Protein AF-A0A7J7PIW0-F1 (afdb_monomer)

Nearest PDB structures (foldseek):
  5v4f-assembly1_A  TM=5.762E-01  e=8.392E-02  Yersinia pestis
  2uyk-assembly1_C  TM=4.994E-01  e=3.973E-01  Escherichia coli
  1qu9-assembly1_A  TM=4.979E-01  e=8.644E-01  Escherichia coli
  3i3f-assembly1_C  TM=5.687E-01  e=5.858E+00  Giardia lamblia ATCC 50803
  6ali-assembly1_A  TM=4.010E-01  e=7.441E+00  Ehrlichia chaffeensis str. Arkansas

Mean predicted aligned error: 11.47 Å

Solvent-accessible surface area (backbone atoms only — not comparable to full-atom values): 16128 Å² total; per-residue (Å²): 133,86,79,54,69,41,78,43,80,70,45,80,42,58,32,51,35,68,73,54,92,63,58,31,32,32,51,41,49,48,96,84,12,37,33,38,49,25,25,26,36,73,74,75,79,78,95,70,80,72,77,82,76,87,71,92,80,86,89,82,94,80,91,80,91,78,90,77,90,73,86,75,83,88,78,80,91,41,48,77,40,32,42,50,55,56,52,50,55,49,40,45,75,66,68,50,59,75,86,44,95,60,21,73,62,51,49,56,56,44,60,79,25,46,30,38,28,42,20,84,60,61,78,65,57,77,90,76,59,54,77,69,47,38,48,54,28,49,63,78,44,72,42,80,93,72,18,27,36,28,36,68,46,84,52,50,60,44,18,29,37,30,54,28,36,57,46,45,64,25,31,51,54,40,49,52,51,51,55,51,50,52,52,52,53,51,49,52,22,48,76,69,75,54,57,70,65,69,72,65,31,35,40,39,39,34,13,69,77,66,40,40,92,46,61,80,35,77,65,51,70,62,52,56,49,39,73,78,46,86,45,61,71,46,80,44,82,38,81,55,44,82,42,49,80,71,79,48,84,42,73,36,42,70,29,33,36,40,32,46,30,23,65,56,76,82,80,79,77,80,77,82,76,84,127

pLDDT: mean 78.74, std 19.66, range [31.28, 97.56]

Foldseek 3Di:
DDQDKDKDQLDKFQFWAFLDLWKWFQADAPPQQQKGLKTWGLDPDDPDPPPPPDDDDDDDDDDDDDDDPDDDDDDHDTDIDQQQVVVVVSCVVSVLDCPDPCNVVVVVVQLVFKWKWKAQDLDDDSVPDDSLRTFTWHFPDADPVSSMTGTPWRHDGSIMMGIITQAQVRRVVSLLVSLVVSVVVQVVCVVVVNHAAQFAEKEKEAAPVPACVRNVDGCVSVVSNCVSRVHHYHYHYDNWDFDCSNVDTITGGSIMIMMTMGGDDPPPPPPPPDD

Structure (mmCIF, N/CA/C/O backbone):
data_AF-A0A7J7PIW0-F1
#
_entry.id   AF-A0A7J7PIW0-F1
#
loop_
_atom_site.group_PDB
_atom_site.id
_atom_site.type_symbol
_atom_site.label_atom_id
_atom_site.label_alt_id
_atom_site.label_comp_id
_atom_site.label_asym_id
_atom_site.label_entity_id
_atom_site.label_seq_id
_atom_site.pdbx_PDB_ins_code
_atom_site.Cartn_x
_atom_site.Cartn_y
_atom_site.Cartn_z
_atom_site.occupancy
_atom_site.B_iso_or_equiv
_atom_site.auth_seq_id
_atom_site.auth_comp_id
_atom_site.auth_asym_id
_atom_site.auth_atom_id
_atom_site.pdbx_PDB_model_num
ATOM 1 N N . MET A 1 1 ? -28.500 12.645 27.269 1.00 37.16 1 MET A N 1
ATOM 2 C CA . MET A 1 1 ? -27.026 12.762 27.325 1.00 37.16 1 MET A CA 1
ATOM 3 C C . MET A 1 1 ? -26.466 12.276 25.996 1.00 37.16 1 MET A C 1
ATOM 5 O O . MET A 1 1 ? -26.424 11.075 25.779 1.00 37.16 1 MET A O 1
ATOM 9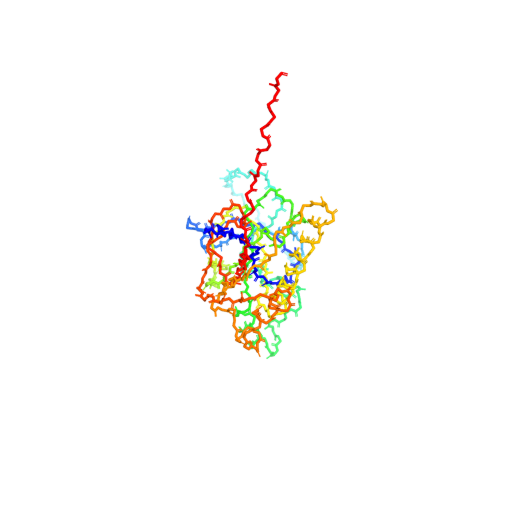 N N . HIS A 1 2 ? -26.129 13.179 25.072 1.00 38.28 2 HIS A N 1
ATOM 10 C CA . HIS A 1 2 ? -25.477 12.791 23.817 1.00 38.28 2 HIS A CA 1
ATOM 11 C C . HIS A 1 2 ? -23.993 12.549 24.101 1.00 38.28 2 HIS A C 1
ATOM 13 O O . HIS A 1 2 ? -23.239 13.499 24.300 1.00 38.28 2 HIS A O 1
ATOM 19 N N . ALA A 1 3 ? -23.581 11.282 24.168 1.00 45.38 3 ALA A N 1
ATOM 20 C CA . ALA A 1 3 ? -22.168 10.933 24.165 1.00 45.38 3 ALA A CA 1
ATOM 21 C C . ALA A 1 3 ? -21.612 11.273 22.776 1.00 45.38 3 ALA A C 1
ATOM 23 O O . ALA A 1 3 ? -21.888 10.580 21.796 1.00 45.38 3 ALA A O 1
ATOM 24 N N . MET A 1 4 ? -20.882 12.382 22.669 1.00 52.50 4 MET A N 1
ATOM 25 C CA . MET A 1 4 ? -20.132 12.689 21.455 1.00 52.50 4 MET A CA 1
ATOM 26 C C . MET A 1 4 ? -19.131 11.550 21.221 1.00 52.50 4 MET A C 1
ATOM 28 O O . MET A 1 4 ? -18.443 11.122 22.146 1.00 52.50 4 MET A O 1
ATOM 32 N N . THR A 1 5 ? -19.097 11.006 20.007 1.00 55.62 5 THR A N 1
ATOM 33 C CA . THR A 1 5 ? -18.183 9.919 19.625 1.00 55.62 5 THR A CA 1
ATOM 34 C C . THR A 1 5 ? -17.040 10.528 18.828 1.00 55.62 5 THR A C 1
ATOM 36 O O . THR A 1 5 ? -17.283 11.287 17.894 1.00 55.62 5 THR A O 1
ATOM 39 N N . SER A 1 6 ? -15.801 10.216 19.199 1.00 63.50 6 SER A N 1
ATOM 40 C CA . SER A 1 6 ? -14.626 10.571 18.408 1.00 63.50 6 SER A CA 1
ATOM 41 C C . SER A 1 6 ? -14.276 9.411 17.482 1.00 63.50 6 SER A C 1
ATOM 43 O O . SER A 1 6 ? -14.182 8.260 17.921 1.00 63.50 6 SER A O 1
ATOM 45 N N . CYS A 1 7 ? -14.098 9.719 16.199 1.00 55.62 7 CYS A N 1
ATOM 46 C CA . CYS A 1 7 ? -13.591 8.793 15.198 1.00 55.62 7 CYS A CA 1
ATOM 47 C C . CYS A 1 7 ? -12.131 9.149 14.931 1.00 55.62 7 CYS A C 1
ATOM 49 O O . CYS A 1 7 ? -11.827 10.247 14.469 1.00 55.62 7 CYS A O 1
ATOM 51 N N . THR A 1 8 ? -11.219 8.239 15.253 1.00 60.69 8 THR A N 1
ATOM 52 C CA . THR A 1 8 ? -9.818 8.362 14.849 1.00 60.69 8 THR A CA 1
ATOM 53 C C . THR A 1 8 ? -9.566 7.316 13.775 1.00 60.69 8 THR A C 1
ATOM 55 O O . THR A 1 8 ? -9.781 6.125 14.025 1.00 60.69 8 THR A O 1
ATOM 58 N N . LEU A 1 9 ? -9.120 7.753 12.590 1.00 60.53 9 LEU A N 1
ATOM 59 C CA . LEU A 1 9 ? -8.529 6.845 11.612 1.00 60.53 9 LEU A CA 1
ATOM 60 C C . LEU A 1 9 ? -7.300 6.233 12.282 1.00 60.53 9 LEU A C 1
ATOM 62 O O . LEU A 1 9 ? -6.342 6.936 12.598 1.00 60.53 9 LEU A O 1
ATOM 66 N N . ALA A 1 10 ? -7.389 4.952 12.611 1.00 61.66 10 ALA A N 1
ATOM 67 C CA . ALA A 1 10 ? -6.389 4.291 13.428 1.00 61.66 10 ALA A CA 1
ATOM 68 C C . ALA A 1 10 ? -5.212 3.818 12.577 1.00 61.66 10 ALA A C 1
ATOM 70 O O . ALA A 1 10 ? -4.090 3.796 13.078 1.00 61.66 10 ALA A O 1
ATOM 71 N N . CYS A 1 11 ? -5.462 3.438 11.319 1.00 73.88 11 CYS A N 1
ATOM 72 C CA . CYS A 1 11 ? -4.438 2.878 10.451 1.00 73.88 11 CYS A CA 1
ATOM 73 C C . CYS A 1 11 ? -4.862 2.852 8.971 1.00 73.88 11 CYS A C 1
ATOM 75 O O . CYS A 1 11 ? -6.019 2.542 8.674 1.00 73.88 11 CYS A O 1
ATOM 77 N N . LEU A 1 12 ? -3.909 3.142 8.076 1.00 82.25 12 LEU A N 1
ATOM 78 C CA . LEU A 1 12 ? -3.954 2.817 6.650 1.00 82.25 12 LEU A CA 1
ATOM 79 C C . LEU A 1 12 ? -3.091 1.564 6.412 1.00 82.25 12 LEU A C 1
ATOM 81 O O . LEU A 1 12 ? -1.932 1.532 6.820 1.00 82.25 12 LEU A O 1
ATOM 85 N N . LEU A 1 13 ? -3.670 0.549 5.782 1.00 87.12 13 LEU A N 1
ATOM 86 C CA . LEU A 1 13 ? -3.109 -0.784 5.571 1.00 87.12 13 LEU A CA 1
ATOM 87 C C . LEU A 1 13 ? -2.842 -0.943 4.084 1.00 87.12 13 LEU A C 1
ATOM 89 O O . LEU A 1 13 ? -3.789 -1.110 3.321 1.00 87.12 13 LEU A O 1
ATOM 93 N N . GLN A 1 14 ? -1.594 -0.848 3.649 1.00 89.88 14 GLN A N 1
ATOM 94 C CA . GLN A 1 14 ? -1.263 -1.024 2.232 1.00 89.88 14 GLN A CA 1
ATOM 95 C C . GLN A 1 14 ? -0.796 -2.447 1.980 1.00 89.88 14 GLN A C 1
ATOM 97 O O . GLN A 1 14 ? -1.355 -3.092 1.105 1.00 89.88 14 GLN A O 1
ATOM 102 N N . GLY A 1 15 ? 0.091 -2.977 2.824 1.00 87.38 15 GLY A N 1
ATOM 103 C CA . GLY A 1 15 ? 0.522 -4.367 2.770 1.00 87.38 15 GLY A CA 1
ATOM 104 C C . GLY A 1 15 ? 1.208 -4.756 1.466 1.00 87.38 15 GLY A C 1
ATOM 105 O O . GLY A 1 15 ? 0.579 -4.888 0.422 1.00 87.38 15 GLY A O 1
ATOM 106 N N . TYR A 1 16 ? 2.515 -4.966 1.514 1.00 91.94 16 TYR A N 1
ATOM 107 C CA . TYR A 1 16 ? 3.274 -5.398 0.349 1.00 91.94 16 TYR A CA 1
ATOM 108 C C . TYR A 1 16 ? 4.600 -6.010 0.784 1.00 91.94 16 TYR A C 1
ATOM 110 O O . TYR A 1 16 ? 5.105 -5.709 1.866 1.00 91.94 16 TYR A O 1
ATOM 118 N N . ARG A 1 17 ? 5.194 -6.830 -0.084 1.00 91.38 17 ARG A N 1
ATOM 119 C CA . ARG A 1 17 ? 6.588 -7.272 0.056 1.00 91.38 17 ARG A CA 1
ATOM 120 C C . ARG A 1 17 ? 7.464 -6.531 -0.938 1.00 91.38 17 ARG A C 1
ATOM 122 O O . ARG A 1 17 ? 7.042 -6.242 -2.055 1.00 91.38 17 ARG A O 1
ATOM 129 N N . THR A 1 18 ? 8.686 -6.199 -0.549 1.00 88.19 18 THR A N 1
ATOM 130 C CA . THR A 1 18 ? 9.669 -5.646 -1.482 1.00 88.19 18 THR A CA 1
ATOM 131 C C . THR A 1 18 ? 10.315 -6.781 -2.272 1.00 88.19 18 THR A C 1
ATOM 133 O O . THR A 1 18 ? 10.643 -7.826 -1.716 1.00 88.19 18 THR A O 1
ATOM 136 N N . VAL A 1 19 ? 10.501 -6.585 -3.580 1.00 82.25 19 VAL A N 1
ATOM 137 C CA . VAL A 1 19 ? 11.280 -7.528 -4.413 1.00 82.25 19 VAL A CA 1
ATOM 138 C C . VAL A 1 19 ? 12.776 -7.409 -4.094 1.00 82.25 19 VAL A C 1
ATOM 140 O O . VAL A 1 19 ? 13.532 -8.368 -4.207 1.00 82.25 19 VAL A O 1
ATOM 143 N N . SER A 1 20 ? 13.202 -6.209 -3.700 1.00 86.19 20 SER A N 1
ATOM 144 C CA . SER A 1 20 ? 14.572 -5.841 -3.359 1.00 86.19 20 SER A CA 1
ATOM 145 C C . SER A 1 20 ? 14.557 -4.570 -2.505 1.00 86.19 20 SER A C 1
ATOM 147 O O . SER A 1 20 ? 13.585 -3.812 -2.534 1.00 86.19 20 SER A O 1
ATOM 149 N N . ASP A 1 21 ? 15.655 -4.291 -1.806 1.00 86.38 21 ASP A N 1
ATOM 150 C CA . ASP A 1 21 ? 15.869 -3.023 -1.095 1.00 86.38 21 ASP A CA 1
ATOM 151 C C . ASP A 1 21 ? 16.182 -1.851 -2.040 1.00 86.38 21 ASP A C 1
ATOM 153 O O . ASP A 1 21 ? 16.298 -0.701 -1.606 1.00 86.38 21 ASP A O 1
ATOM 157 N N . LYS A 1 22 ? 16.303 -2.122 -3.347 1.00 89.75 22 LYS A N 1
ATOM 158 C CA . LYS A 1 22 ? 16.608 -1.113 -4.358 1.00 89.75 22 LYS A CA 1
ATOM 159 C C . LYS A 1 22 ? 15.516 -0.045 -4.430 1.00 89.75 22 LYS A C 1
ATOM 161 O O . LYS A 1 22 ? 14.325 -0.333 -4.555 1.00 89.75 22 LYS A O 1
ATOM 166 N N . VAL A 1 23 ? 15.947 1.215 -4.381 1.00 92.31 23 VAL A N 1
ATOM 167 C CA . VAL A 1 23 ? 15.070 2.389 -4.459 1.00 92.31 23 VAL A CA 1
ATOM 168 C C . VAL A 1 23 ? 15.565 3.307 -5.558 1.00 92.31 23 VAL A C 1
ATOM 170 O O . VAL A 1 23 ? 16.615 3.931 -5.416 1.00 92.31 23 VAL A O 1
ATOM 173 N N . TRP A 1 24 ? 14.784 3.461 -6.613 1.00 93.94 24 TRP A N 1
ATOM 174 C CA . TRP A 1 24 ? 15.101 4.386 -7.693 1.00 93.94 24 TRP A CA 1
ATOM 175 C C . TRP A 1 24 ? 14.639 5.806 -7.384 1.00 93.94 24 TRP A C 1
ATOM 177 O O . TRP A 1 24 ? 13.733 6.023 -6.577 1.00 93.94 24 TRP A O 1
ATOM 187 N N . THR A 1 25 ? 15.245 6.774 -8.066 1.00 94.81 25 THR A N 1
ATOM 188 C CA . THR A 1 25 ? 14.694 8.131 -8.178 1.00 94.81 25 THR A CA 1
ATOM 189 C C . THR A 1 25 ? 13.957 8.246 -9.506 1.00 94.81 25 THR A C 1
ATOM 191 O O . THR A 1 25 ? 14.493 7.853 -10.534 1.00 94.81 25 THR A O 1
ATOM 194 N N . ILE A 1 26 ? 12.755 8.803 -9.535 1.00 95.88 26 ILE A N 1
ATOM 195 C CA . ILE A 1 26 ? 12.041 9.075 -10.785 1.00 95.88 26 ILE A CA 1
ATOM 196 C C . ILE A 1 26 ? 12.741 10.233 -11.508 1.00 95.88 26 ILE A C 1
ATOM 198 O O . ILE A 1 26 ? 12.951 11.292 -10.917 1.00 95.88 26 ILE A O 1
ATOM 202 N N . GLY A 1 27 ? 13.119 10.026 -12.770 1.00 95.25 27 GLY A N 1
ATOM 203 C CA . GLY A 1 27 ? 13.801 11.026 -13.595 1.00 95.25 27 GLY A CA 1
ATOM 204 C C . GLY A 1 27 ? 12.798 11.907 -14.332 1.00 95.25 27 GLY A C 1
ATOM 205 O O . GLY A 1 27 ? 12.595 13.066 -13.978 1.00 95.25 27 GLY A O 1
ATOM 206 N N . GLN A 1 28 ? 12.133 11.342 -15.336 1.00 96.25 28 GLN A N 1
ATOM 207 C CA . GLN A 1 28 ? 11.187 12.037 -16.205 1.00 96.25 28 GLN A CA 1
ATOM 208 C C . GLN A 1 28 ? 9.793 11.417 -16.119 1.00 96.25 28 GLN A C 1
ATOM 210 O O . GLN A 1 28 ? 9.638 10.194 -16.074 1.00 96.25 28 GLN A O 1
ATOM 215 N N . THR A 1 29 ? 8.769 12.271 -16.153 1.00 97.38 29 THR A N 1
ATOM 216 C CA . THR A 1 29 ? 7.356 11.871 -16.171 1.00 97.38 29 THR A CA 1
ATOM 217 C C . THR A 1 29 ? 6.574 12.614 -17.255 1.00 97.38 29 THR A C 1
ATOM 219 O O . THR A 1 29 ? 7.040 13.636 -17.768 1.00 97.38 29 THR A O 1
ATOM 222 N N . SER A 1 30 ? 5.356 12.157 -17.567 1.00 96.38 30 SER A N 1
ATOM 223 C CA . SER A 1 30 ? 4.362 12.984 -18.272 1.00 96.38 30 SER A CA 1
ATOM 224 C C . SER A 1 30 ? 4.031 14.250 -17.476 1.00 96.38 30 SER A C 1
ATOM 226 O O . SER A 1 30 ? 4.365 14.387 -16.293 1.00 96.38 30 SER A O 1
ATOM 228 N N . ARG A 1 31 ? 3.328 15.184 -18.129 1.00 93.25 31 ARG A N 1
ATOM 229 C CA . ARG A 1 31 ? 2.825 16.408 -17.495 1.00 93.25 31 ARG A CA 1
ATOM 230 C C . ARG A 1 31 ? 1.787 16.096 -16.415 1.00 93.25 31 ARG A C 1
ATOM 232 O O . ARG A 1 31 ? 1.730 16.786 -15.398 1.00 93.25 31 ARG A O 1
ATOM 239 N N . GLU A 1 32 ? 0.971 15.080 -16.658 1.00 93.12 32 GLU A N 1
ATOM 240 C CA . GLU A 1 32 ? -0.072 14.583 -15.767 1.00 93.12 32 GLU A CA 1
ATOM 241 C C . GLU A 1 32 ? 0.532 13.844 -14.558 1.00 93.12 32 GLU A C 1
ATOM 243 O O . GLU A 1 32 ? -0.052 13.857 -13.473 1.00 93.12 32 GLU A O 1
ATOM 248 N N . GLY A 1 33 ? 1.745 13.297 -14.711 1.00 92.50 33 GLY A N 1
ATOM 249 C CA . GLY A 1 33 ? 2.466 12.568 -13.667 1.00 92.50 33 GLY A CA 1
ATOM 250 C C . GLY A 1 33 ? 2.029 11.110 -13.529 1.00 92.50 33 GLY A C 1
ATOM 251 O O . GLY A 1 33 ? 2.364 10.474 -12.542 1.00 92.50 33 GLY A O 1
ATOM 252 N N . ASP A 1 34 ? 1.280 10.593 -14.496 1.00 94.38 34 ASP A N 1
ATOM 253 C CA . ASP A 1 34 ? 0.786 9.215 -14.557 1.00 94.38 34 ASP A CA 1
ATOM 254 C C . ASP A 1 34 ? 1.690 8.291 -15.387 1.00 94.38 34 ASP A C 1
ATOM 256 O O . ASP A 1 34 ? 1.558 7.076 -15.320 1.00 94.38 34 ASP A O 1
ATOM 260 N N . LEU A 1 35 ? 2.626 8.844 -16.161 1.00 96.62 35 LEU A N 1
ATOM 261 C CA . LEU A 1 35 ? 3.589 8.103 -16.970 1.00 96.62 35 LEU A CA 1
ATOM 262 C C . LEU A 1 35 ? 4.998 8.369 -16.454 1.00 96.62 35 LEU A C 1
ATOM 264 O O . LEU A 1 35 ? 5.407 9.526 -16.357 1.00 96.62 35 LEU A O 1
ATOM 268 N N . ILE A 1 36 ? 5.761 7.313 -16.202 1.00 97.56 36 ILE A N 1
ATOM 269 C CA . ILE A 1 36 ? 7.180 7.379 -15.857 1.00 97.56 36 ILE A CA 1
ATOM 270 C C . ILE A 1 36 ? 7.978 6.992 -17.101 1.00 97.56 36 ILE A C 1
ATOM 272 O O . ILE A 1 36 ? 7.85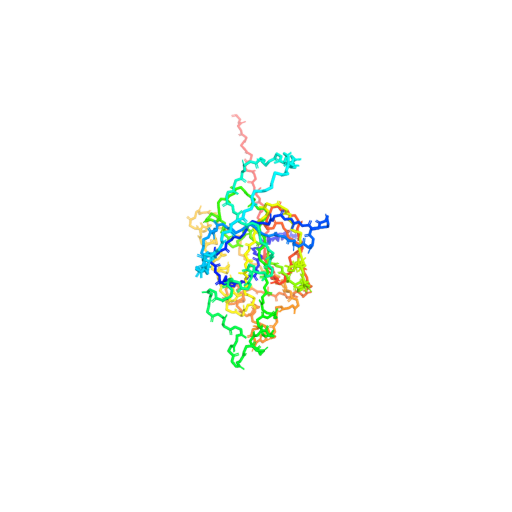2 5.880 -17.619 1.00 97.56 36 ILE A O 1
ATOM 276 N N . ALA A 1 37 ? 8.787 7.928 -17.592 1.00 96.75 37 ALA A N 1
ATOM 277 C CA . ALA A 1 37 ? 9.615 7.741 -18.778 1.00 96.75 37 ALA A CA 1
ATOM 278 C C . ALA A 1 37 ? 11.016 7.236 -18.421 1.00 96.75 37 ALA A C 1
ATOM 280 O O . ALA A 1 37 ? 11.585 6.431 -19.158 1.00 96.75 37 ALA A O 1
ATOM 281 N N . THR A 1 38 ? 11.555 7.684 -17.285 1.00 96.69 38 THR A N 1
ATOM 282 C CA . THR A 1 38 ? 12.893 7.306 -16.825 1.00 96.69 38 THR A CA 1
ATOM 283 C C . THR A 1 38 ? 12.972 7.198 -15.307 1.00 96.69 38 THR A C 1
ATOM 285 O O . THR A 1 38 ? 12.263 7.883 -14.562 1.00 96.69 38 THR A O 1
ATOM 288 N N . VAL A 1 39 ? 13.877 6.340 -14.845 1.00 95.94 39 VAL A N 1
ATOM 289 C CA . VAL A 1 39 ? 14.307 6.240 -13.450 1.00 95.94 39 VAL A CA 1
ATOM 290 C C . VAL A 1 39 ? 15.828 6.332 -13.379 1.00 95.94 39 VAL A C 1
ATOM 292 O O . VAL A 1 39 ? 16.533 5.970 -14.316 1.00 95.94 39 VAL A O 1
ATOM 295 N N . ILE A 1 40 ? 16.337 6.839 -12.266 1.00 93.69 40 ILE A N 1
ATOM 296 C CA . ILE A 1 40 ? 17.758 6.977 -11.973 1.00 93.69 40 ILE A CA 1
ATOM 297 C C . ILE A 1 40 ? 18.137 5.835 -11.039 1.00 93.69 40 ILE A C 1
ATOM 299 O O . ILE A 1 40 ? 17.614 5.735 -9.922 1.00 93.69 40 ILE A O 1
ATOM 303 N N . ASP A 1 41 ? 19.034 4.979 -11.515 1.00 85.69 41 ASP A N 1
ATOM 304 C CA . ASP A 1 41 ? 19.580 3.868 -10.747 1.00 85.69 41 ASP A CA 1
ATOM 305 C C . ASP A 1 41 ? 20.600 4.370 -9.707 1.00 85.69 41 ASP A C 1
ATOM 307 O O . ASP A 1 41 ? 21.554 5.054 -10.100 1.00 85.69 41 ASP A O 1
ATOM 311 N N . PRO A 1 42 ? 20.405 4.088 -8.398 1.00 77.38 42 PRO A N 1
ATOM 312 C CA . PRO A 1 42 ? 21.346 4.489 -7.352 1.00 77.38 42 PRO A CA 1
ATOM 313 C C . PRO A 1 42 ? 22.672 3.716 -7.386 1.00 77.38 42 PRO A C 1
ATOM 315 O O . PRO A 1 42 ? 23.666 4.245 -6.896 1.00 77.38 42 PRO A O 1
ATOM 318 N N . ASP A 1 43 ? 22.699 2.513 -7.970 1.00 72.81 43 ASP A N 1
ATOM 319 C CA . ASP A 1 43 ? 23.885 1.659 -8.074 1.00 72.81 43 ASP A CA 1
ATOM 320 C C . ASP A 1 43 ? 24.273 1.495 -9.550 1.00 72.81 43 ASP A C 1
ATOM 322 O O . ASP A 1 43 ? 23.946 0.488 -10.189 1.00 72.81 43 ASP A O 1
ATOM 326 N N . PRO A 1 44 ? 24.974 2.475 -10.147 1.00 54.66 44 PRO A N 1
ATOM 327 C CA . PRO A 1 44 ? 25.445 2.356 -11.517 1.00 54.66 44 PRO A CA 1
ATOM 328 C C . PRO A 1 44 ? 26.670 1.426 -11.572 1.00 54.66 44 PRO A C 1
ATOM 330 O O . PRO A 1 44 ? 27.788 1.902 -11.748 1.00 54.66 44 PRO A O 1
ATOM 333 N N . ALA A 1 45 ? 26.518 0.105 -11.420 1.00 45.31 45 ALA A N 1
ATOM 334 C CA . ALA A 1 45 ? 27.651 -0.804 -11.624 1.00 45.31 45 ALA A CA 1
ATOM 335 C C . ALA A 1 45 ? 27.297 -2.180 -12.220 1.00 45.31 45 ALA A C 1
ATOM 337 O O . ALA A 1 45 ? 26.556 -2.962 -11.631 1.00 45.31 45 ALA A O 1
ATOM 338 N N . SER A 1 46 ? 27.982 -2.468 -13.342 1.00 39.53 46 SER A N 1
ATOM 339 C CA . SER A 1 46 ? 28.308 -3.768 -13.974 1.00 39.53 46 SER A CA 1
ATOM 340 C C . SER A 1 46 ? 27.712 -4.120 -15.349 1.00 39.53 46 SER A C 1
ATOM 342 O O . SER A 1 46 ? 27.833 -5.256 -15.783 1.00 39.53 46 SER A O 1
ATOM 344 N N . ALA A 1 47 ? 27.214 -3.162 -16.137 1.00 39.94 47 ALA A N 1
ATOM 345 C CA . ALA A 1 47 ? 27.066 -3.370 -17.588 1.00 39.94 47 ALA A CA 1
ATOM 346 C C . ALA A 1 47 ? 28.280 -2.813 -18.358 1.00 39.94 47 ALA A C 1
ATOM 348 O O . ALA A 1 47 ? 28.167 -1.869 -19.136 1.00 39.94 47 ALA A O 1
ATOM 349 N N . SER A 1 48 ? 29.461 -3.376 -18.103 1.00 39.16 48 SER A N 1
ATOM 350 C CA . SER A 1 48 ? 30.606 -3.285 -19.014 1.00 39.16 48 SER A CA 1
ATOM 351 C C . SER A 1 48 ? 31.326 -4.629 -19.043 1.00 39.16 48 SER A C 1
ATOM 353 O O . SER A 1 48 ? 32.464 -4.754 -18.598 1.00 39.16 48 SER A O 1
ATOM 355 N N . SER A 1 49 ? 30.662 -5.656 -19.569 1.00 37.66 49 SER A N 1
ATOM 356 C CA . SER A 1 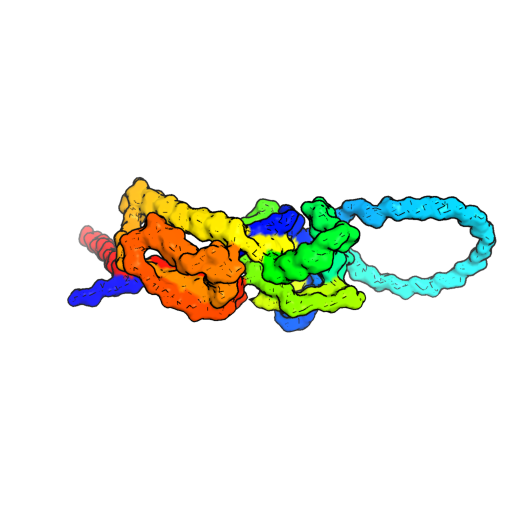49 ? 31.402 -6.636 -20.355 1.00 37.66 49 SER A CA 1
ATOM 357 C C . SER A 1 49 ? 31.740 -5.935 -21.669 1.00 37.66 49 SE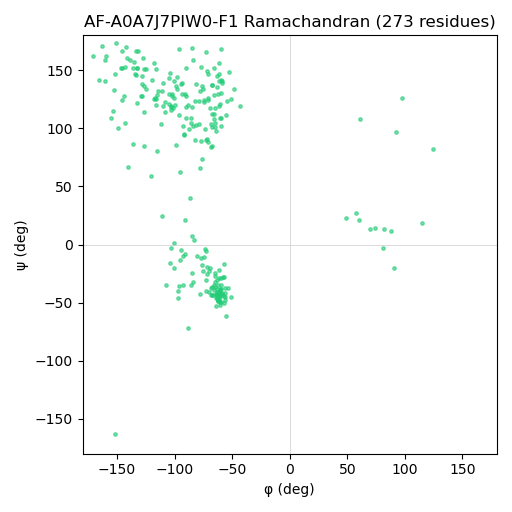R A C 1
ATOM 359 O O . SER A 1 49 ? 30.929 -5.909 -22.596 1.00 37.66 49 SER A O 1
ATOM 361 N N . SER A 1 50 ? 32.894 -5.267 -21.713 1.00 37.44 50 SER A N 1
ATOM 362 C CA . SER A 1 50 ? 33.553 -5.015 -22.986 1.00 37.44 50 SER A CA 1
ATOM 363 C C . SER A 1 50 ? 33.732 -6.379 -23.638 1.00 37.44 50 SER A C 1
ATOM 365 O O . SER A 1 50 ? 34.426 -7.247 -23.115 1.00 37.44 50 SER A O 1
ATOM 367 N N . ILE A 1 51 ? 33.005 -6.604 -24.726 1.00 41.38 51 ILE A N 1
ATOM 368 C CA . ILE A 1 51 ? 33.409 -7.594 -25.708 1.00 41.38 51 ILE A CA 1
ATOM 369 C C . ILE A 1 51 ? 34.709 -7.020 -26.263 1.00 41.38 51 ILE A C 1
ATOM 371 O O . ILE A 1 51 ? 34.694 -5.997 -26.948 1.00 41.38 51 ILE A O 1
ATOM 375 N N . ASP A 1 52 ? 35.827 -7.601 -25.840 1.00 35.28 52 ASP A N 1
ATOM 376 C CA . ASP A 1 52 ? 37.122 -7.383 -26.465 1.00 35.28 52 ASP A CA 1
ATOM 377 C C . ASP A 1 52 ? 37.050 -8.027 -27.856 1.00 35.28 52 ASP A C 1
ATOM 379 O O . ASP A 1 52 ? 37.392 -9.194 -28.041 1.00 35.28 52 ASP A O 1
ATOM 383 N N . ASP A 1 53 ? 36.519 -7.283 -28.826 1.00 40.56 53 ASP A N 1
ATOM 384 C CA . ASP A 1 53 ? 36.750 -7.569 -30.236 1.00 40.56 53 ASP A CA 1
ATOM 385 C C . ASP A 1 53 ? 38.158 -7.059 -30.567 1.00 40.56 53 ASP A C 1
ATOM 387 O O . ASP A 1 53 ? 38.372 -5.900 -30.934 1.00 40.56 53 ASP A O 1
ATOM 391 N N . ASP A 1 54 ? 39.134 -7.948 -30.378 1.00 46.09 54 ASP A N 1
ATOM 392 C CA . ASP A 1 54 ? 40.417 -7.878 -31.064 1.00 46.09 54 ASP A CA 1
ATOM 393 C C . ASP A 1 54 ? 40.155 -7.953 -32.573 1.00 46.09 54 ASP A C 1
ATOM 395 O O . ASP A 1 54 ? 39.946 -9.030 -33.126 1.00 46.09 54 ASP A O 1
ATOM 399 N N . ASP A 1 55 ? 40.201 -6.813 -33.258 1.00 42.09 55 ASP A N 1
ATOM 400 C CA . ASP A 1 55 ? 40.589 -6.792 -34.664 1.00 42.09 55 ASP A CA 1
ATOM 401 C C . ASP A 1 55 ? 41.293 -5.471 -35.001 1.00 42.09 55 ASP A C 1
ATOM 403 O O . ASP A 1 55 ? 40.696 -4.413 -35.220 1.00 42.09 55 ASP A O 1
ATOM 407 N N . GLU A 1 56 ? 42.622 -5.555 -35.050 1.00 45.44 56 GLU A N 1
ATOM 408 C CA . GLU A 1 56 ? 43.478 -4.577 -35.702 1.00 45.44 56 GLU A CA 1
ATOM 409 C C . GLU A 1 56 ? 43.029 -4.377 -37.157 1.00 45.44 56 GLU A C 1
ATOM 411 O O . GLU A 1 56 ? 43.079 -5.310 -37.968 1.00 45.44 56 GLU A O 1
ATOM 416 N N . ARG A 1 57 ? 42.723 -3.129 -37.542 1.00 38.88 57 ARG A N 1
ATOM 417 C CA . ARG A 1 57 ? 43.174 -2.613 -38.841 1.00 38.88 57 ARG A CA 1
ATOM 418 C C . ARG A 1 57 ? 43.176 -1.088 -38.959 1.00 38.88 57 ARG A C 1
ATOM 420 O O . ARG A 1 57 ? 42.307 -0.367 -38.488 1.00 38.88 57 ARG A O 1
ATOM 427 N N . ASP A 1 58 ? 44.240 -0.674 -39.624 1.00 39.72 58 ASP A N 1
ATOM 428 C CA . ASP A 1 58 ? 44.832 0.640 -39.817 1.00 39.72 58 ASP A CA 1
ATOM 429 C C . ASP A 1 58 ? 44.044 1.586 -40.758 1.00 39.72 58 ASP A C 1
ATOM 431 O O . ASP A 1 58 ? 43.254 1.159 -41.602 1.00 39.72 58 ASP A O 1
ATOM 435 N N . THR A 1 59 ? 44.432 2.865 -40.685 1.00 40.31 59 THR A N 1
ATOM 436 C CA . THR A 1 59 ? 44.307 3.973 -41.654 1.00 40.31 59 THR A CA 1
ATOM 437 C C . THR A 1 59 ? 43.151 4.980 -41.521 1.00 40.31 59 THR A C 1
ATOM 439 O O . THR A 1 59 ? 41.974 4.657 -41.618 1.00 40.31 59 THR A O 1
ATOM 442 N N . GLY A 1 60 ? 43.521 6.273 -41.471 1.00 32.84 60 GLY A N 1
ATOM 443 C CA . GLY A 1 60 ? 42.776 7.308 -42.207 1.00 32.84 60 GLY A CA 1
ATOM 444 C C . GLY A 1 60 ? 42.223 8.505 -41.425 1.00 32.84 60 GLY A C 1
ATOM 445 O O . GLY A 1 60 ? 41.037 8.605 -41.151 1.00 32.84 60 GLY A O 1
ATOM 446 N N . ASN A 1 61 ? 43.086 9.488 -41.185 1.00 36.62 61 ASN A N 1
ATOM 447 C CA . ASN A 1 61 ? 42.797 10.880 -40.826 1.00 36.62 61 ASN A CA 1
ATOM 448 C C . ASN A 1 61 ? 41.655 11.552 -41.635 1.00 36.62 61 ASN A C 1
ATOM 450 O O . ASN A 1 61 ? 41.863 11.791 -42.821 1.00 36.62 61 ASN A O 1
ATOM 454 N N . ILE A 1 62 ? 40.558 12.006 -40.995 1.00 36.06 62 ILE A N 1
ATOM 455 C CA . ILE A 1 62 ? 39.745 13.170 -41.432 1.00 36.06 62 ILE A CA 1
ATOM 456 C C . ILE A 1 62 ? 39.212 13.955 -40.218 1.00 36.06 62 ILE A C 1
ATOM 458 O O . ILE A 1 62 ? 38.574 13.421 -39.317 1.00 36.06 62 ILE A O 1
ATOM 462 N N . ARG A 1 63 ? 39.471 15.269 -40.239 1.00 39.31 63 ARG A N 1
ATOM 463 C CA . ARG A 1 63 ? 38.938 16.290 -39.331 1.00 39.31 63 ARG A CA 1
ATOM 464 C C . ARG A 1 63 ? 37.479 16.605 -39.672 1.00 39.31 63 ARG A C 1
ATOM 466 O O . ARG A 1 63 ? 37.199 16.962 -40.813 1.00 39.31 63 ARG A O 1
ATOM 473 N N . SER A 1 64 ? 36.605 16.662 -38.673 1.00 35.84 64 SER A N 1
ATOM 474 C CA . SER A 1 64 ? 35.391 17.483 -38.741 1.00 35.84 64 SER A CA 1
ATOM 475 C C . SER A 1 64 ? 34.939 17.899 -37.346 1.00 35.84 64 SER A C 1
ATOM 477 O O . SER A 1 64 ? 34.575 17.086 -36.504 1.00 35.84 64 SER A O 1
ATOM 479 N N . SER A 1 65 ? 34.999 19.206 -37.133 1.00 38.00 65 SER A N 1
ATOM 480 C CA . SER A 1 65 ? 34.454 19.957 -36.014 1.00 38.00 65 SER A CA 1
ATOM 481 C C . SER A 1 65 ? 32.926 19.915 -35.996 1.00 38.00 65 SER A C 1
ATOM 483 O O . SER A 1 65 ? 32.294 20.325 -36.968 1.00 38.00 65 SER A O 1
ATOM 485 N N . SER A 1 66 ? 32.343 19.563 -34.854 1.00 34.78 66 SER A N 1
ATOM 486 C CA . SER A 1 66 ? 30.991 19.987 -34.492 1.00 34.78 66 SER A CA 1
ATOM 487 C C . SER A 1 66 ? 30.929 20.250 -32.993 1.00 34.78 66 SER A C 1
ATOM 489 O O . SER A 1 66 ? 30.936 19.345 -32.164 1.00 34.78 66 SER A O 1
ATOM 491 N N . SER A 1 67 ? 30.914 21.536 -32.673 1.00 35.38 67 SER A N 1
ATOM 492 C CA . SER A 1 67 ? 30.613 22.100 -31.370 1.00 35.38 67 SER A CA 1
ATOM 493 C C . SER A 1 67 ? 29.135 21.897 -31.034 1.00 35.38 67 SER A C 1
ATOM 495 O O . SER A 1 67 ? 28.270 22.483 -31.684 1.00 35.38 67 SER A O 1
ATOM 497 N N . SER A 1 68 ? 28.850 21.145 -29.978 1.00 33.22 68 SER A N 1
ATOM 498 C CA . SER A 1 68 ? 27.592 21.244 -29.238 1.00 33.22 68 SER A CA 1
ATOM 499 C C . SER A 1 68 ? 27.910 21.211 -27.748 1.00 33.22 68 SER A C 1
ATOM 501 O O . SER A 1 68 ? 27.951 20.163 -27.108 1.00 33.22 68 SER A O 1
ATOM 503 N N . SER A 1 69 ? 28.200 22.392 -27.211 1.00 34.91 69 SER A N 1
ATOM 504 C CA . SER A 1 69 ? 28.315 22.656 -25.781 1.00 34.91 69 SER A CA 1
ATOM 505 C C . SER A 1 69 ? 26.921 22.604 -25.152 1.00 34.91 69 SER A C 1
ATOM 507 O O . SER A 1 69 ? 26.222 23.614 -25.083 1.00 34.91 69 SER A O 1
ATOM 509 N N . GLY A 1 70 ? 26.506 21.407 -24.741 1.00 31.28 70 GLY A N 1
ATOM 510 C CA . GLY A 1 70 ? 25.399 21.205 -23.814 1.00 31.28 70 GLY A CA 1
ATOM 511 C C . GLY A 1 70 ? 25.928 21.297 -22.388 1.00 31.28 70 GLY A C 1
ATOM 512 O O . GLY A 1 70 ? 26.676 20.432 -21.942 1.00 31.28 70 GLY A O 1
ATOM 513 N N . SER A 1 71 ? 25.572 22.374 -21.695 1.00 39.25 71 SER A N 1
ATOM 514 C CA . SER A 1 71 ? 25.887 22.609 -20.288 1.00 39.25 71 SER A CA 1
ATOM 515 C C . SER A 1 71 ? 25.212 21.553 -19.407 1.00 39.25 71 SER A C 1
ATOM 517 O O . SER A 1 71 ? 24.034 21.669 -19.082 1.00 39.25 71 SER A O 1
ATOM 519 N N . GLY A 1 72 ? 25.955 20.514 -19.030 1.00 32.75 72 GLY A N 1
ATOM 520 C CA . GLY A 1 72 ? 25.539 19.543 -18.023 1.00 32.75 72 GLY A CA 1
ATOM 521 C C . GLY A 1 72 ? 25.863 20.060 -16.627 1.00 32.75 72 GLY A C 1
ATOM 522 O O . GLY A 1 72 ? 27.012 20.004 -16.193 1.00 32.75 72 GLY A O 1
ATOM 523 N N . SER A 1 73 ? 24.855 20.572 -15.923 1.00 37.41 73 SER A N 1
ATOM 524 C CA . SER A 1 73 ? 24.932 20.787 -14.480 1.00 37.41 73 SER A CA 1
ATOM 525 C C . SER A 1 73 ? 25.041 19.432 -13.784 1.00 37.41 73 SER A C 1
ATOM 527 O O . SER A 1 73 ? 24.120 18.622 -13.799 1.00 37.41 73 SER A O 1
ATOM 529 N N . SER A 1 74 ? 26.204 19.189 -13.194 1.00 46.44 74 SER A N 1
ATOM 530 C CA . SER A 1 74 ? 26.514 18.034 -12.364 1.00 46.44 74 SER A CA 1
ATOM 531 C C . SER A 1 74 ? 25.728 18.071 -11.049 1.00 46.44 74 SER A C 1
ATOM 533 O O . SER A 1 74 ? 26.024 18.895 -10.181 1.00 46.44 74 SER A O 1
ATOM 535 N N . SER A 1 75 ? 24.786 17.146 -10.862 1.00 42.19 75 SER A N 1
ATOM 536 C CA . SER A 1 75 ? 24.274 16.787 -9.534 1.00 42.19 75 SER A CA 1
ATOM 537 C C . SER A 1 75 ? 23.701 15.362 -9.527 1.00 42.19 75 SER A C 1
ATOM 539 O O . SER A 1 75 ? 22.630 15.137 -10.079 1.00 42.19 75 SER A O 1
ATOM 541 N N . GLY A 1 76 ? 24.409 14.429 -8.874 1.00 45.19 76 GLY A N 1
ATOM 542 C CA . GLY A 1 76 ? 23.932 13.079 -8.525 1.00 45.19 76 GLY A CA 1
ATOM 543 C C . GLY A 1 76 ? 24.242 11.988 -9.557 1.00 45.19 76 GLY A C 1
ATOM 544 O O . GLY A 1 76 ? 23.506 11.817 -10.518 1.00 45.19 76 GLY A O 1
ATOM 545 N N . GLN A 1 77 ? 25.331 11.240 -9.348 1.00 57.44 77 GLN A N 1
ATOM 546 C CA . GLN A 1 77 ? 25.802 10.132 -10.195 1.00 57.44 77 GLN A CA 1
ATOM 547 C C . GLN A 1 77 ? 24.852 8.920 -10.154 1.00 57.44 77 GLN A C 1
ATOM 549 O O . GLN A 1 77 ? 25.076 7.983 -9.397 1.00 57.44 77 GLN A O 1
ATOM 554 N N . GLY A 1 78 ? 23.807 8.911 -10.975 1.00 69.62 78 GLY A N 1
ATOM 555 C CA . GLY A 1 78 ? 23.023 7.707 -11.253 1.00 69.62 78 GLY A CA 1
ATOM 556 C C . GLY A 1 78 ? 22.763 7.579 -12.748 1.00 69.62 78 GLY A C 1
ATOM 557 O O . GLY A 1 78 ? 22.660 8.586 -13.452 1.00 69.62 78 GLY A O 1
ATOM 558 N N . LYS A 1 79 ? 22.700 6.346 -13.258 1.00 87.19 79 LYS A N 1
ATOM 559 C CA . LYS A 1 79 ? 22.406 6.097 -14.675 1.00 87.19 79 LYS A CA 1
ATOM 560 C C . LYS A 1 79 ? 20.903 6.230 -14.888 1.00 87.19 79 LYS A C 1
ATOM 562 O O . LYS A 1 79 ? 20.122 5.538 -14.237 1.00 87.19 79 LYS A O 1
ATOM 567 N N . GLU A 1 80 ? 20.505 7.113 -15.796 1.00 92.69 80 GLU A N 1
ATOM 568 C CA . GLU A 1 80 ? 19.114 7.215 -16.228 1.00 92.69 80 GLU A CA 1
ATOM 569 C C . GLU A 1 80 ? 18.785 6.036 -17.156 1.00 92.69 80 GLU A C 1
ATOM 571 O O . GLU A 1 80 ? 19.483 5.788 -18.142 1.00 92.69 80 GLU A O 1
ATOM 576 N N . VAL A 1 81 ? 17.750 5.274 -16.810 1.00 94.38 81 VAL A N 1
ATOM 577 C CA . VAL A 1 81 ? 17.318 4.067 -17.525 1.00 94.38 81 VAL A CA 1
ATOM 578 C C . VAL A 1 81 ? 15.800 4.050 -17.693 1.00 94.38 81 VAL A C 1
ATOM 580 O O . VAL A 1 81 ? 15.060 4.691 -16.941 1.00 94.38 81 VAL A O 1
ATOM 583 N N . ALA A 1 82 ? 15.322 3.307 -18.692 1.00 94.12 82 ALA A N 1
ATOM 584 C CA . ALA A 1 82 ? 13.893 3.088 -18.874 1.00 94.12 82 ALA A CA 1
ATOM 585 C C . ALA A 1 82 ? 13.336 2.223 -17.720 1.00 94.12 82 ALA A C 1
ATOM 587 O O . ALA A 1 82 ? 13.968 1.222 -17.370 1.00 94.12 82 ALA A O 1
ATOM 588 N N . PRO A 1 83 ? 12.160 2.547 -17.150 1.00 93.44 83 PRO A N 1
ATOM 589 C CA . PRO A 1 83 ? 11.600 1.811 -16.017 1.00 93.44 83 PRO A CA 1
ATOM 590 C C . PRO A 1 83 ? 11.428 0.317 -16.283 1.00 93.44 83 PRO A C 1
ATOM 592 O O . PRO A 1 83 ? 11.770 -0.493 -15.429 1.00 93.44 83 PRO A O 1
ATOM 595 N N . LEU A 1 84 ? 10.962 -0.061 -17.478 1.00 91.19 84 LEU A N 1
ATOM 596 C CA . LEU A 1 84 ? 10.800 -1.470 -17.837 1.00 91.19 84 LEU A CA 1
ATOM 597 C C . LEU A 1 84 ? 12.130 -2.236 -17.790 1.00 91.19 84 LEU A C 1
ATOM 599 O O . LEU A 1 84 ? 12.163 -3.375 -17.334 1.00 91.19 84 LEU A O 1
ATOM 603 N N . LEU A 1 85 ? 13.225 -1.600 -18.219 1.00 89.50 85 LEU A N 1
ATOM 604 C CA . LEU A 1 85 ? 14.555 -2.203 -18.171 1.00 89.50 85 LEU A CA 1
ATOM 605 C C . LEU A 1 85 ? 15.038 -2.353 -16.723 1.00 89.50 85 LEU A C 1
ATOM 607 O O . LEU A 1 85 ? 15.520 -3.416 -16.353 1.00 89.50 85 LEU A O 1
ATOM 611 N N . ALA A 1 86 ? 14.830 -1.330 -15.888 1.00 89.88 86 ALA A N 1
ATOM 612 C CA . ALA A 1 86 ? 15.170 -1.386 -14.465 1.00 89.88 86 ALA A CA 1
ATOM 613 C C . ALA A 1 86 ? 14.399 -2.490 -13.720 1.00 89.88 86 ALA A C 1
ATOM 615 O O . AL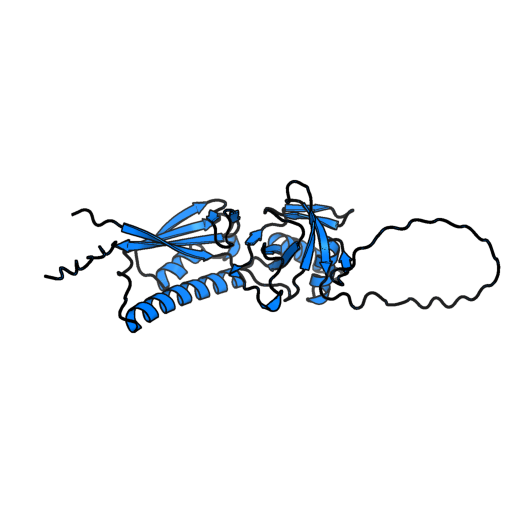A A 1 86 ? 14.971 -3.198 -12.893 1.00 89.88 86 ALA A O 1
ATOM 616 N N . VAL A 1 87 ? 13.108 -2.655 -14.026 1.00 88.31 87 VAL A N 1
ATOM 617 C CA . VAL A 1 87 ? 12.272 -3.733 -13.478 1.00 88.31 87 VAL A CA 1
ATOM 618 C C . VAL A 1 87 ? 12.784 -5.098 -13.928 1.00 88.31 87 VAL A C 1
ATOM 620 O O . VAL A 1 87 ? 12.921 -5.996 -13.101 1.00 88.31 87 VAL A O 1
ATOM 623 N N . TYR A 1 88 ? 13.102 -5.248 -15.214 1.00 86.62 88 TYR A N 1
ATOM 624 C CA . TYR A 1 88 ? 13.628 -6.493 -15.770 1.00 86.62 88 TYR A CA 1
ATOM 625 C C . TYR A 1 88 ? 14.955 -6.906 -15.116 1.00 86.62 88 TYR A C 1
ATOM 627 O O . TYR A 1 88 ? 15.078 -8.028 -14.630 1.00 86.62 88 TYR A O 1
ATOM 635 N N . GLU A 1 89 ? 15.919 -5.986 -15.029 1.00 86.69 89 GLU A N 1
ATOM 636 C CA . GLU A 1 89 ? 17.208 -6.228 -14.369 1.00 86.69 89 GLU A CA 1
ATOM 637 C C . GLU A 1 89 ? 17.034 -6.577 -12.885 1.00 86.69 89 GLU A C 1
ATOM 639 O O . GLU A 1 89 ? 17.704 -7.480 -12.378 1.00 86.69 89 GLU A O 1
ATOM 644 N N . LEU A 1 90 ? 16.103 -5.911 -12.190 1.00 87.00 90 LEU A N 1
ATOM 645 C CA . LEU A 1 90 ? 15.811 -6.229 -10.796 1.00 87.00 90 LEU A CA 1
ATOM 646 C C . LEU A 1 90 ? 15.276 -7.654 -10.648 1.00 87.00 90 LEU A C 1
ATOM 648 O O . LEU A 1 90 ? 15.761 -8.398 -9.797 1.00 87.00 90 LEU A O 1
ATOM 652 N N . LEU A 1 91 ? 14.291 -8.033 -11.462 1.00 83.00 91 LEU A N 1
ATOM 653 C CA . LEU A 1 91 ? 13.679 -9.359 -11.404 1.00 83.00 91 LEU A CA 1
ATOM 654 C C . LEU A 1 91 ? 14.712 -10.452 -11.701 1.00 83.00 91 LEU A C 1
ATOM 656 O O . LEU A 1 91 ? 14.809 -11.407 -10.930 1.00 83.00 91 LEU A O 1
ATOM 660 N N . LEU A 1 92 ? 15.555 -10.263 -12.722 1.00 82.31 92 LEU A N 1
ATOM 661 C CA . LEU A 1 92 ? 16.685 -11.156 -12.996 1.00 82.31 92 LEU A CA 1
ATOM 662 C C . LEU A 1 92 ? 17.612 -11.288 -11.781 1.00 82.31 92 LEU A C 1
ATOM 664 O O . LEU A 1 92 ? 17.948 -12.399 -11.373 1.00 82.31 92 LEU A O 1
ATOM 668 N N . SER A 1 93 ? 17.989 -10.164 -11.159 1.00 81.81 93 SER A N 1
ATOM 669 C CA . SER A 1 93 ? 18.861 -10.169 -9.974 1.00 81.81 93 SER A CA 1
ATOM 670 C C . SER A 1 93 ? 18.222 -10.845 -8.754 1.00 81.81 93 SER A C 1
ATOM 672 O O . SER A 1 93 ? 18.927 -11.409 -7.920 1.00 81.81 93 SER A O 1
ATOM 674 N N . ALA A 1 94 ? 16.890 -10.838 -8.674 1.00 77.06 94 ALA A N 1
ATOM 675 C CA . ALA A 1 94 ? 16.111 -11.521 -7.648 1.00 77.06 94 ALA A CA 1
ATOM 676 C C . ALA A 1 94 ? 15.883 -13.019 -7.956 1.00 77.06 94 ALA A C 1
ATOM 678 O O . ALA A 1 94 ? 15.194 -13.700 -7.199 1.00 77.06 94 ALA A O 1
ATOM 679 N N . GLY A 1 95 ? 16.469 -13.545 -9.041 1.00 75.81 95 GLY A N 1
ATOM 680 C CA . GLY A 1 95 ? 16.397 -14.958 -9.420 1.00 75.81 95 GLY A CA 1
ATOM 681 C C . GLY A 1 95 ? 15.190 -15.329 -10.282 1.00 75.81 95 GLY A C 1
ATOM 682 O O . GLY A 1 95 ? 14.925 -16.517 -10.471 1.00 75.81 95 GLY A O 1
ATOM 683 N N . PHE A 1 96 ? 14.457 -14.349 -10.817 1.00 72.75 96 PHE A N 1
ATOM 684 C CA . PHE A 1 96 ? 13.417 -14.607 -11.809 1.00 72.75 96 PHE A CA 1
ATOM 685 C C . PHE A 1 96 ? 14.058 -14.751 -13.187 1.00 72.75 96 PHE A C 1
ATOM 687 O O . PHE A 1 96 ? 14.420 -13.753 -13.800 1.00 72.75 96 PHE A O 1
ATOM 694 N N . ASP A 1 97 ? 14.187 -15.988 -13.668 1.00 67.94 97 ASP A N 1
ATOM 695 C CA . ASP A 1 97 ? 14.664 -16.284 -15.021 1.00 67.94 97 ASP A CA 1
ATOM 696 C C . ASP A 1 97 ? 13.481 -16.355 -16.015 1.00 67.94 97 ASP A C 1
ATOM 698 O O . ASP A 1 97 ? 12.684 -17.301 -15.959 1.00 67.94 97 ASP A O 1
ATOM 702 N N . PRO A 1 98 ? 13.331 -15.368 -16.919 1.00 62.62 98 PRO A N 1
ATOM 703 C CA . PRO A 1 98 ? 12.265 -15.325 -17.913 1.00 62.62 98 PRO A CA 1
ATOM 704 C C . PRO A 1 98 ? 12.466 -16.314 -19.074 1.00 62.62 98 PRO A C 1
ATOM 706 O O . PRO A 1 98 ? 11.532 -16.513 -19.850 1.00 62.62 98 PRO A O 1
ATOM 709 N N . GLU A 1 99 ? 13.638 -16.940 -19.217 1.00 65.94 99 GLU A N 1
ATOM 710 C CA . GLU A 1 99 ? 13.897 -17.964 -20.243 1.00 65.94 99 GLU A CA 1
ATOM 711 C C . GLU A 1 99 ? 13.586 -19.387 -19.748 1.00 65.94 99 GLU A C 1
ATOM 713 O O . GLU A 1 99 ? 13.550 -20.341 -20.531 1.00 65.94 99 GLU A O 1
ATOM 718 N N . ALA A 1 100 ? 13.290 -19.549 -18.454 1.00 65.62 100 ALA A N 1
ATOM 719 C CA . ALA A 1 100 ? 12.886 -20.827 -17.891 1.00 65.62 100 ALA A CA 1
ATOM 720 C C . ALA A 1 100 ? 11.557 -21.318 -18.502 1.00 65.62 100 ALA A C 1
ATOM 722 O O . ALA A 1 100 ? 10.628 -20.551 -18.737 1.00 65.62 100 ALA A O 1
ATOM 723 N N . ALA A 1 101 ? 11.405 -22.635 -18.683 1.00 49.03 101 ALA A N 1
ATOM 724 C CA . ALA A 1 101 ? 10.234 -23.246 -19.335 1.00 49.03 101 ALA A CA 1
ATOM 725 C C . ALA A 1 101 ? 8.863 -22.913 -18.690 1.00 49.03 101 ALA A C 1
ATOM 727 O O . ALA A 1 101 ? 7.826 -23.100 -19.321 1.00 49.03 101 ALA A O 1
ATOM 728 N N . HIS A 1 102 ? 8.850 -22.414 -17.449 1.00 58.09 102 HIS A N 1
ATOM 729 C CA . HIS A 1 102 ? 7.647 -21.992 -16.716 1.00 58.09 102 HIS A CA 1
ATOM 730 C C . HIS A 1 102 ? 7.420 -20.468 -16.729 1.00 58.09 102 HIS A C 1
ATOM 732 O O . HIS A 1 102 ? 6.449 -19.984 -16.145 1.00 58.09 102 HIS A O 1
ATOM 738 N N . ALA A 1 103 ? 8.287 -19.701 -17.395 1.00 56.62 103 ALA A N 1
ATOM 739 C CA . ALA A 1 103 ? 8.302 -18.246 -17.332 1.00 56.62 103 ALA A CA 1
ATOM 740 C C . ALA A 1 103 ? 7.019 -17.601 -17.856 1.00 56.62 103 ALA A C 1
ATOM 742 O O . ALA A 1 103 ? 6.573 -16.621 -17.280 1.00 56.62 103 ALA A O 1
ATOM 743 N N . ALA A 1 104 ? 6.366 -18.163 -18.877 1.00 55.56 104 ALA A N 1
ATOM 744 C CA . ALA A 1 104 ? 5.130 -17.585 -19.409 1.00 55.56 104 ALA A CA 1
ATOM 745 C C . ALA A 1 104 ? 3.997 -17.534 -18.363 1.00 55.56 104 ALA A C 1
ATOM 747 O O . ALA A 1 104 ? 3.311 -16.522 -18.254 1.00 55.56 104 ALA A O 1
ATOM 748 N N . TYR A 1 105 ? 3.834 -18.596 -17.564 1.00 56.53 105 TYR A N 1
ATOM 749 C CA . TYR A 1 105 ? 2.846 -18.638 -16.479 1.00 56.53 105 TYR A CA 1
ATOM 750 C C . TYR A 1 105 ? 3.274 -17.760 -15.296 1.00 56.53 105 TYR A C 1
ATOM 752 O O . TYR A 1 105 ? 2.461 -17.027 -14.740 1.00 56.53 105 TYR A O 1
ATOM 760 N N . MET A 1 106 ? 4.568 -17.772 -14.951 1.00 58.06 106 MET A N 1
ATOM 761 C CA . MET A 1 106 ? 5.086 -16.916 -13.881 1.00 58.06 106 MET A CA 1
ATOM 762 C C . MET A 1 106 ? 5.004 -15.426 -14.219 1.00 58.06 106 MET A C 1
ATOM 764 O O . MET A 1 106 ? 4.770 -14.628 -13.322 1.00 58.06 106 MET A O 1
ATOM 768 N N . ILE A 1 107 ? 5.179 -15.034 -15.483 1.00 63.16 107 ILE A N 1
ATOM 769 C CA . ILE A 1 107 ? 5.068 -13.641 -15.932 1.00 63.16 107 ILE A CA 1
ATOM 770 C C . ILE A 1 107 ? 3.626 -13.151 -15.800 1.00 63.16 107 ILE A C 1
ATOM 772 O O . ILE A 1 107 ? 3.422 -12.045 -15.310 1.00 63.16 107 ILE A O 1
ATOM 776 N N . ASP A 1 108 ? 2.639 -13.961 -16.189 1.00 63.03 108 ASP A N 1
ATOM 777 C CA . ASP A 1 108 ? 1.222 -13.614 -16.029 1.00 63.03 108 ASP A CA 1
ATOM 778 C C . ASP A 1 108 ? 0.862 -13.457 -14.542 1.00 63.03 108 ASP A C 1
ATOM 780 O O . ASP A 1 108 ? 0.342 -12.420 -14.120 1.00 63.03 108 ASP A O 1
ATOM 784 N N . GLU A 1 109 ? 1.275 -14.416 -13.708 1.00 65.00 109 GLU A N 1
ATOM 785 C CA . GLU A 1 109 ? 1.045 -14.370 -12.263 1.00 65.00 109 GLU A CA 1
ATOM 786 C C . GLU A 1 109 ? 1.749 -13.176 -11.596 1.00 65.00 109 GLU A C 1
ATOM 788 O O . GLU A 1 109 ? 1.131 -12.446 -10.815 1.00 65.00 109 GLU A O 1
ATOM 793 N N . LEU A 1 110 ? 3.018 -12.930 -11.930 1.00 68.94 110 LEU A N 1
ATOM 794 C CA . LEU A 1 110 ? 3.775 -11.782 -11.433 1.00 68.94 110 LEU A CA 1
ATOM 795 C C . LEU A 1 110 ? 3.158 -10.475 -11.902 1.00 68.94 110 LEU A C 1
ATOM 797 O O . LEU A 1 110 ? 3.056 -9.562 -11.096 1.00 68.94 110 LEU A O 1
ATOM 801 N N . SER A 1 111 ? 2.702 -10.377 -13.150 1.00 68.88 111 SER A N 1
ATOM 802 C CA . SER A 1 111 ? 2.110 -9.142 -13.675 1.00 68.88 111 SER A CA 1
ATOM 803 C C . SER A 1 111 ? 0.884 -8.697 -12.874 1.00 68.88 111 SER A C 1
ATOM 805 O O . SER A 1 111 ? 0.709 -7.506 -12.638 1.00 68.88 111 SER A O 1
ATOM 807 N N . SER A 1 112 ? 0.089 -9.650 -12.373 1.00 73.88 112 SER A N 1
ATOM 808 C CA . SER A 1 112 ? -1.084 -9.364 -11.536 1.00 73.88 112 SER A CA 1
ATOM 809 C C . SER A 1 112 ? -0.741 -8.964 -10.094 1.00 73.88 112 SER A C 1
ATOM 811 O O . SER A 1 112 ? -1.537 -8.303 -9.425 1.00 73.88 112 SER A O 1
ATOM 813 N N . LYS A 1 113 ? 0.444 -9.357 -9.609 1.00 84.88 113 LYS A N 1
ATOM 814 C CA . LYS A 1 113 ? 0.926 -9.094 -8.243 1.00 84.88 113 LYS A CA 1
ATOM 815 C C . LYS A 1 113 ? 1.907 -7.925 -8.184 1.00 84.88 113 LYS A C 1
ATOM 817 O O . LYS A 1 113 ? 2.125 -7.371 -7.112 1.00 84.88 113 LYS A O 1
ATOM 822 N N . LEU A 1 114 ? 2.523 -7.554 -9.300 1.00 90.00 114 LEU A N 1
ATOM 823 C CA . LEU A 1 114 ? 3.552 -6.529 -9.356 1.00 90.00 114 LEU A CA 1
ATOM 824 C C . LEU A 1 114 ? 2.936 -5.134 -9.305 1.00 90.00 114 LEU A C 1
ATOM 826 O O . LEU A 1 114 ? 2.017 -4.803 -10.049 1.00 90.00 114 LEU A O 1
ATOM 830 N N . ALA A 1 115 ? 3.487 -4.294 -8.442 1.00 93.06 115 ALA A N 1
ATOM 831 C CA . ALA A 1 115 ? 3.069 -2.915 -8.276 1.00 93.06 115 ALA A CA 1
ATOM 832 C C . ALA A 1 115 ? 4.285 -2.018 -8.028 1.00 93.06 115 ALA A C 1
ATOM 834 O O . ALA A 1 115 ? 5.405 -2.484 -7.788 1.00 93.06 115 ALA A O 1
ATOM 835 N N . VAL A 1 116 ? 4.057 -0.708 -8.066 1.00 94.12 116 VAL A N 1
ATOM 836 C CA . VAL A 1 116 ? 5.050 0.280 -7.641 1.00 94.12 116 VAL A CA 1
ATOM 837 C C . VAL A 1 116 ? 4.677 0.837 -6.280 1.00 94.12 116 VAL A C 1
ATOM 839 O O . VAL A 1 116 ? 3.505 1.000 -5.959 1.00 94.12 116 VAL A O 1
ATOM 842 N N . ALA A 1 117 ? 5.685 1.172 -5.490 1.00 93.94 117 ALA A N 1
ATOM 843 C CA . ALA A 1 117 ? 5.537 1.952 -4.274 1.00 93.94 117 ALA A CA 1
ATOM 844 C C . ALA A 1 117 ? 6.295 3.269 -4.466 1.00 93.94 117 ALA A C 1
ATOM 846 O O . ALA A 1 117 ? 7.501 3.258 -4.725 1.00 93.94 117 ALA A O 1
ATOM 847 N N . ILE A 1 118 ? 5.592 4.400 -4.379 1.00 93.31 118 ILE A N 1
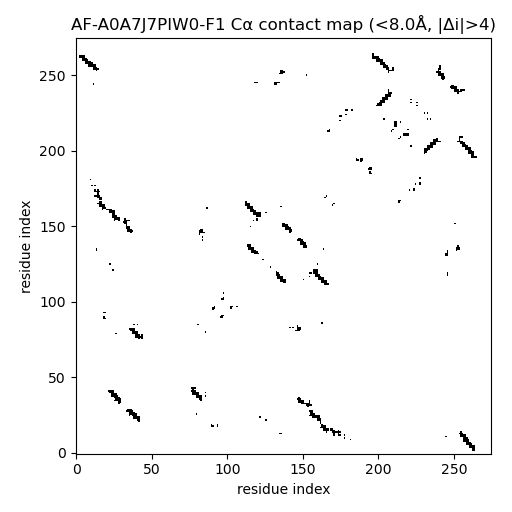ATOM 848 C CA . ILE A 1 118 ? 6.128 5.734 -4.672 1.00 93.31 118 ILE A CA 1
ATOM 849 C C . ILE A 1 118 ? 6.093 6.610 -3.421 1.00 93.31 118 ILE A C 1
ATOM 851 O O . ILE A 1 118 ? 5.041 6.790 -2.813 1.00 93.31 118 ILE A O 1
ATOM 855 N N . ALA A 1 119 ? 7.239 7.185 -3.055 1.00 91.81 119 ALA A N 1
ATOM 856 C CA . ALA A 1 119 ? 7.341 8.160 -1.973 1.00 91.81 119 ALA A CA 1
ATOM 857 C C . ALA A 1 119 ? 7.673 9.552 -2.539 1.00 91.81 119 ALA A C 1
ATOM 859 O O . ALA A 1 119 ? 8.603 9.682 -3.340 1.00 91.81 119 ALA A O 1
ATOM 860 N N . PRO A 1 120 ? 6.962 10.614 -2.117 1.00 88.06 120 PRO A N 1
ATOM 861 C CA . PRO A 1 120 ? 7.181 11.969 -2.620 1.00 88.06 120 PRO A CA 1
ATOM 862 C C . PRO A 1 120 ? 8.479 12.623 -2.118 1.00 88.06 120 PRO A C 1
ATOM 864 O O . PRO A 1 120 ? 8.802 13.740 -2.524 1.00 88.06 120 PRO A O 1
ATOM 867 N N . ASP A 1 121 ? 9.199 11.969 -1.207 1.00 80.00 121 ASP A N 1
ATOM 868 C CA . ASP A 1 121 ? 10.354 12.542 -0.528 1.00 80.00 121 ASP A CA 1
ATOM 869 C C . ASP A 1 121 ? 11.657 12.332 -1.304 1.00 80.00 121 ASP A C 1
ATOM 871 O O . ASP A 1 121 ? 12.284 11.276 -1.241 1.00 80.00 121 ASP A O 1
ATOM 875 N N . SER A 1 122 ? 12.072 13.367 -2.029 1.00 73.56 122 SER A N 1
ATOM 876 C CA . SER A 1 122 ? 13.304 13.359 -2.820 1.00 73.56 122 SER A CA 1
ATOM 877 C C . SER A 1 122 ? 14.579 13.612 -2.002 1.00 73.56 122 SER A C 1
ATOM 879 O O . SER A 1 122 ? 15.671 13.505 -2.558 1.00 73.56 122 SER A O 1
ATOM 881 N N . TRP A 1 123 ? 14.466 14.015 -0.730 1.00 80.50 123 TRP A N 1
ATOM 882 C CA . TRP A 1 123 ? 15.582 14.581 0.044 1.00 80.50 123 TRP A CA 1
ATOM 883 C C . TRP A 1 123 ? 16.105 13.633 1.115 1.00 80.50 123 TRP A C 1
ATOM 885 O O . TRP A 1 123 ? 17.308 13.630 1.384 1.00 80.50 123 TRP A O 1
ATOM 895 N N . ARG A 1 124 ? 15.222 12.838 1.733 1.00 85.94 124 ARG A N 1
ATOM 896 C CA . ARG A 1 124 ? 15.649 11.803 2.678 1.00 85.94 124 ARG A CA 1
ATOM 897 C C . ARG A 1 124 ? 16.425 10.703 1.946 1.00 85.94 124 ARG A C 1
ATOM 899 O O . ARG A 1 124 ? 16.007 10.270 0.867 1.00 85.94 124 ARG A O 1
ATOM 906 N N . PRO A 1 125 ? 17.543 10.219 2.515 1.00 85.69 125 PRO A N 1
ATOM 907 C CA . PRO A 1 125 ? 18.256 9.089 1.941 1.00 85.69 125 PRO A CA 1
ATOM 908 C C . PRO A 1 125 ? 17.349 7.854 1.928 1.00 85.69 125 PRO A C 1
ATOM 910 O O . PRO A 1 125 ? 16.530 7.649 2.823 1.00 85.69 125 PRO A O 1
ATOM 913 N N . ALA A 1 126 ? 17.512 6.999 0.917 1.00 84.75 126 ALA A N 1
ATOM 914 C CA . ALA A 1 126 ? 16.641 5.841 0.710 1.00 84.75 126 ALA A CA 1
ATOM 915 C C . ALA A 1 126 ? 16.583 4.877 1.913 1.00 84.75 126 ALA A C 1
ATOM 917 O O . ALA A 1 126 ? 15.560 4.222 2.115 1.00 84.75 126 ALA A O 1
ATOM 918 N N . SER A 1 127 ? 17.656 4.824 2.710 1.00 84.94 127 SER A N 1
ATOM 919 C CA . SER A 1 127 ? 17.779 4.035 3.942 1.00 84.94 127 SER A CA 1
ATOM 920 C C . SER A 1 127 ? 16.915 4.538 5.102 1.00 84.94 127 SER A C 1
ATOM 922 O O . SER A 1 127 ? 16.659 3.787 6.035 1.00 84.94 127 SER A O 1
ATOM 924 N N . GLU A 1 128 ? 16.479 5.799 5.070 1.00 88.88 128 GLU A N 1
ATOM 925 C CA . GLU A 1 128 ? 15.620 6.403 6.099 1.00 88.88 128 GLU A CA 1
ATOM 926 C C . GLU A 1 128 ? 14.128 6.333 5.745 1.00 88.88 128 GLU A C 1
ATOM 928 O O . GLU A 1 128 ? 13.283 6.721 6.552 1.00 88.88 128 GLU A O 1
ATOM 933 N N . LEU A 1 129 ? 13.787 5.843 4.549 1.00 88.38 129 LEU A N 1
ATOM 934 C CA . LEU A 1 129 ? 12.402 5.709 4.109 1.00 88.38 129 LEU A CA 1
ATOM 935 C C . LEU A 1 129 ? 11.801 4.399 4.616 1.00 88.38 129 LEU A C 1
ATOM 937 O O . LEU A 1 129 ? 12.227 3.299 4.242 1.00 88.38 129 LEU A O 1
ATOM 941 N N . SER A 1 130 ? 10.762 4.545 5.426 1.00 88.00 130 SER A N 1
ATOM 942 C CA . SER A 1 130 ? 9.932 3.467 5.949 1.00 88.00 130 SER A CA 1
ATOM 943 C C . SER A 1 130 ? 8.825 3.086 4.964 1.00 88.00 130 SER A C 1
ATOM 945 O O . SER A 1 130 ? 8.571 3.799 3.997 1.00 88.00 130 SER A O 1
ATOM 947 N N . ALA A 1 131 ? 8.131 1.971 5.210 1.00 85.00 131 ALA A N 1
ATOM 948 C CA . ALA A 1 131 ? 6.997 1.559 4.380 1.00 85.00 131 ALA A CA 1
ATOM 949 C C . ALA A 1 131 ? 5.856 2.597 4.354 1.00 85.00 131 ALA A C 1
ATOM 951 O O . ALA A 1 131 ? 5.167 2.737 3.348 1.00 85.00 131 ALA A O 1
ATOM 952 N N . ASP A 1 132 ? 5.706 3.373 5.429 1.00 85.06 132 ASP A N 1
ATOM 953 C CA . ASP A 1 132 ? 4.658 4.391 5.570 1.00 85.06 132 ASP A CA 1
ATOM 954 C C . ASP A 1 132 ? 4.893 5.617 4.684 1.00 85.06 132 ASP A C 1
ATOM 956 O O . ASP A 1 132 ? 3.958 6.364 4.398 1.00 85.06 132 ASP A O 1
ATOM 960 N N . ASP A 1 133 ? 6.130 5.814 4.226 1.00 87.94 133 ASP A N 1
ATOM 961 C CA . ASP A 1 133 ? 6.482 6.907 3.323 1.00 87.94 133 ASP A CA 1
ATOM 962 C C . ASP A 1 133 ? 6.023 6.641 1.881 1.00 87.94 133 ASP A C 1
ATOM 964 O O . ASP A 1 133 ? 5.942 7.576 1.078 1.00 87.94 133 ASP A O 1
ATOM 968 N N . PHE A 1 134 ? 5.720 5.382 1.543 1.00 90.19 134 PHE A N 1
ATOM 969 C CA . PHE A 1 134 ? 5.353 4.978 0.193 1.00 90.19 134 PHE A CA 1
ATOM 970 C C . PHE A 1 134 ? 3.842 4.809 0.019 1.00 90.19 134 PHE A C 1
ATOM 972 O O . PHE A 1 134 ? 3.135 4.246 0.854 1.00 90.19 134 PHE A O 1
ATOM 979 N N . GLN A 1 135 ? 3.364 5.251 -1.139 1.00 92.12 135 GLN A N 1
ATOM 980 C CA . GLN A 1 135 ? 2.054 4.929 -1.682 1.00 92.12 135 GLN A CA 1
ATOM 981 C C . GLN A 1 135 ? 2.204 3.813 -2.719 1.00 92.12 135 GLN A C 1
ATOM 983 O O . GLN A 1 135 ? 2.890 3.993 -3.725 1.00 92.12 135 GLN A O 1
ATOM 988 N N . VAL A 1 136 ? 1.545 2.683 -2.492 1.00 92.69 136 VAL A N 1
ATOM 989 C CA . VAL A 1 136 ? 1.437 1.589 -3.457 1.00 92.69 136 VAL A CA 1
ATOM 990 C C . VAL A 1 136 ? 0.422 1.962 -4.535 1.00 92.69 136 VAL A C 1
ATOM 992 O O . VAL A 1 136 ? -0.641 2.507 -4.236 1.00 92.69 136 VAL A O 1
ATOM 995 N N . ALA A 1 137 ? 0.760 1.680 -5.790 1.00 92.12 137 ALA A N 1
ATOM 996 C CA . ALA A 1 137 ? -0.091 1.918 -6.946 1.00 92.12 137 ALA A CA 1
ATOM 997 C C . ALA A 1 137 ? 0.123 0.848 -8.020 1.00 92.12 137 ALA A C 1
ATOM 999 O O . ALA A 1 137 ? 1.209 0.267 -8.141 1.00 92.12 137 ALA A O 1
ATOM 1000 N N . ALA A 1 138 ? -0.918 0.604 -8.812 1.00 91.62 138 ALA A N 1
ATOM 1001 C CA . ALA A 1 138 ? -0.855 -0.313 -9.938 1.00 91.62 138 ALA A CA 1
ATOM 1002 C C . ALA A 1 138 ? 0.097 0.198 -11.027 1.00 91.62 138 ALA A C 1
ATOM 1004 O O . ALA A 1 138 ? 0.259 1.408 -11.210 1.00 91.62 138 ALA A O 1
ATOM 1005 N N . ILE A 1 139 ? 0.674 -0.735 -11.786 1.00 92.50 139 ILE A N 1
ATOM 1006 C CA . ILE A 1 139 ? 1.232 -0.453 -13.110 1.00 92.50 139 ILE A CA 1
ATOM 1007 C C . ILE A 1 139 ? 0.113 -0.736 -14.115 1.00 92.50 139 ILE A C 1
ATOM 1009 O O . ILE A 1 139 ? -0.181 -1.896 -14.393 1.00 92.50 139 ILE A O 1
ATOM 1013 N N . SER A 1 140 ? -0.540 0.305 -14.629 1.00 91.25 140 SER A N 1
ATOM 1014 C CA . SER A 1 140 ? -1.717 0.152 -15.495 1.00 91.25 140 SER A CA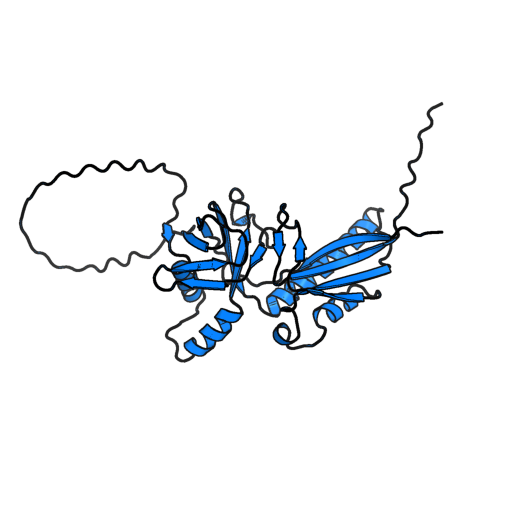 1
ATOM 1015 C C . SER A 1 140 ? -1.379 -0.069 -16.965 1.00 91.25 140 SER A C 1
ATOM 1017 O O . SER A 1 140 ? -2.172 -0.655 -17.700 1.00 91.25 140 SER A O 1
ATOM 1019 N N . GLU A 1 141 ? -0.204 0.373 -17.416 1.00 91.00 141 GLU A N 1
ATOM 1020 C CA . GLU A 1 141 ? 0.217 0.223 -18.810 1.00 91.00 141 GLU A CA 1
ATOM 1021 C C . GLU A 1 141 ? 1.743 0.157 -18.927 1.00 91.00 141 GLU A C 1
ATOM 1023 O O . GLU A 1 141 ? 2.470 0.804 -18.173 1.00 91.00 141 GLU A O 1
ATOM 1028 N N . VAL A 1 142 ? 2.244 -0.608 -19.899 1.00 91.12 142 VAL A N 1
ATOM 1029 C CA . VAL A 1 142 ? 3.677 -0.738 -20.190 1.00 91.12 142 VAL A CA 1
ATOM 1030 C C . VAL A 1 142 ? 3.906 -0.576 -21.691 1.00 91.12 142 VAL A C 1
ATOM 1032 O O . VAL A 1 142 ? 3.407 -1.362 -22.496 1.00 91.12 142 VAL A O 1
ATOM 1035 N N . TRP A 1 143 ? 4.721 0.402 -22.091 1.00 92.44 143 TRP A N 1
ATOM 1036 C CA . TRP A 1 143 ? 5.117 0.581 -23.491 1.00 92.44 143 TRP A CA 1
ATOM 1037 C C . TRP A 1 143 ? 6.410 -0.163 -23.765 1.00 92.44 143 TRP A C 1
ATOM 1039 O O . TRP A 1 143 ? 7.494 0.391 -23.609 1.00 92.44 143 TRP A O 1
ATOM 1049 N N . GLN A 1 144 ? 6.308 -1.392 -24.261 1.00 87.62 144 GLN A N 1
ATOM 1050 C CA . GLN A 1 144 ? 7.471 -2.245 -24.541 1.00 87.62 144 GLN A CA 1
ATOM 1051 C C . GLN A 1 144 ? 8.528 -1.578 -25.439 1.00 87.62 144 GLN A C 1
ATOM 1053 O O . GLN A 1 144 ? 9.720 -1.746 -25.212 1.00 87.62 144 GLN A O 1
ATOM 1058 N N . ARG A 1 145 ? 8.111 -0.779 -26.436 1.00 88.56 145 ARG A N 1
ATOM 1059 C CA . ARG A 1 145 ? 9.044 -0.133 -27.377 1.00 88.56 145 ARG A CA 1
ATOM 1060 C C . ARG A 1 145 ? 9.911 0.948 -26.727 1.00 88.56 145 ARG A C 1
ATOM 1062 O O . ARG A 1 145 ? 11.054 1.121 -27.128 1.00 88.56 145 ARG A O 1
ATOM 1069 N N . THR A 1 146 ? 9.353 1.721 -25.799 1.00 92.44 146 THR A N 1
ATOM 1070 C CA . THR A 1 146 ? 10.059 2.838 -25.146 1.00 92.44 146 THR A CA 1
ATOM 1071 C C . THR A 1 146 ? 10.515 2.500 -23.729 1.00 92.44 146 THR A C 1
ATOM 1073 O O . THR A 1 146 ? 11.347 3.207 -23.173 1.00 92.44 146 THR A O 1
ATOM 1076 N N . GLY A 1 147 ? 9.974 1.434 -23.142 1.00 91.75 147 GLY A N 1
ATOM 1077 C CA . GLY A 1 147 ? 10.193 1.017 -21.763 1.00 91.75 147 GLY A CA 1
ATOM 1078 C C . GLY A 1 147 ? 9.474 1.876 -20.718 1.00 91.75 147 GLY A C 1
ATOM 1079 O O . GLY A 1 147 ? 9.816 1.792 -19.540 1.00 91.75 147 GLY A O 1
ATOM 1080 N N . TYR A 1 148 ? 8.509 2.705 -21.129 1.00 95.25 148 TYR A N 1
ATOM 1081 C CA . TYR A 1 148 ? 7.738 3.554 -20.214 1.00 95.25 148 TYR A CA 1
ATOM 1082 C C . TYR A 1 148 ? 6.687 2.738 -19.469 1.00 95.25 148 TYR A C 1
ATOM 1084 O O . TYR A 1 148 ? 6.178 1.748 -20.000 1.00 95.25 148 TYR A O 1
ATOM 1092 N N . ILE A 1 149 ? 6.324 3.193 -18.272 1.00 95.12 149 ILE A N 1
ATOM 1093 C CA . ILE A 1 149 ? 5.257 2.587 -17.471 1.00 95.12 149 ILE A CA 1
ATOM 1094 C C . ILE A 1 149 ? 4.252 3.653 -17.040 1.00 95.12 149 ILE A C 1
ATOM 1096 O O . ILE A 1 149 ? 4.645 4.759 -16.662 1.00 95.12 149 ILE A O 1
ATOM 1100 N N . ARG A 1 150 ? 2.961 3.331 -17.109 1.00 95.88 150 ARG A N 1
ATOM 1101 C CA . ARG A 1 150 ? 1.881 4.122 -16.515 1.00 95.88 150 ARG A CA 1
ATOM 1102 C C . ARG A 1 150 ? 1.580 3.576 -15.129 1.00 95.88 150 ARG A C 1
ATOM 1104 O O . ARG A 1 150 ? 1.580 2.361 -14.937 1.00 95.88 150 ARG A O 1
ATOM 1111 N N . VAL A 1 151 ? 1.352 4.475 -14.184 1.00 94.62 151 VAL A N 1
ATOM 1112 C CA . VAL A 1 151 ? 1.055 4.149 -12.791 1.00 94.62 151 VAL A CA 1
ATOM 1113 C C . VAL A 1 151 ? -0.211 4.864 -12.342 1.00 94.62 151 VAL A C 1
ATOM 1115 O O . VAL A 1 151 ? -0.451 6.010 -12.724 1.00 94.62 151 VAL A O 1
ATOM 1118 N N . ASP A 1 152 ? -0.991 4.215 -11.482 1.00 92.50 152 ASP A N 1
ATOM 1119 C CA . ASP A 1 152 ? -2.281 4.744 -11.009 1.00 92.50 152 ASP A CA 1
ATOM 1120 C C . ASP A 1 152 ? -2.115 5.663 -9.785 1.00 92.50 152 ASP A C 1
ATOM 1122 O O . ASP A 1 152 ? -2.878 5.660 -8.820 1.00 92.50 152 ASP A O 1
ATOM 1126 N N . CYS A 1 153 ? -1.068 6.487 -9.809 1.00 90.81 153 CYS A N 1
ATOM 1127 C CA . CYS A 1 153 ? -0.833 7.529 -8.821 1.00 90.81 153 CYS A CA 1
ATOM 1128 C C . CYS A 1 153 ? -0.064 8.706 -9.426 1.00 90.81 153 CYS A C 1
ATOM 1130 O O . CYS A 1 153 ? 0.376 8.680 -10.572 1.00 90.81 153 CYS A O 1
ATOM 1132 N N . GLN A 1 154 ? 0.095 9.777 -8.645 1.00 90.62 154 GLN A N 1
ATOM 1133 C CA . GLN A 1 154 ? 0.838 10.951 -9.090 1.00 90.62 154 GLN A CA 1
ATOM 1134 C C . GLN A 1 154 ? 2.340 10.785 -8.819 1.00 90.62 154 GLN A C 1
ATOM 1136 O O . GLN A 1 154 ? 2.803 10.994 -7.697 1.00 90.62 154 GLN A O 1
ATOM 1141 N N . ALA A 1 155 ? 3.108 10.510 -9.869 1.00 92.56 155 ALA A N 1
ATOM 1142 C CA . ALA A 1 155 ? 4.564 10.538 -9.879 1.00 92.56 155 ALA A CA 1
ATOM 1143 C C . ALA A 1 155 ? 5.105 11.924 -10.275 1.00 92.56 155 ALA A C 1
ATOM 1145 O O . ALA A 1 155 ? 4.468 12.691 -11.004 1.00 92.56 155 ALA A O 1
ATOM 1146 N N . ARG A 1 156 ? 6.306 12.260 -9.791 1.00 93.31 156 ARG A N 1
ATOM 1147 C CA . ARG A 1 156 ? 7.051 13.463 -10.190 1.00 93.31 156 ARG A CA 1
ATOM 1148 C C . ARG A 1 156 ? 8.549 13.174 -10.255 1.00 93.31 156 ARG A C 1
ATOM 1150 O O . ARG A 1 156 ? 9.025 12.340 -9.483 1.00 93.31 156 ARG A O 1
ATOM 1157 N N . PRO A 1 157 ? 9.306 13.911 -11.086 1.00 94.75 157 PRO A N 1
ATOM 1158 C CA . PRO A 1 157 ? 10.760 13.928 -11.010 1.00 94.75 157 PRO A CA 1
ATOM 1159 C C . PRO A 1 157 ? 11.252 14.143 -9.574 1.00 94.75 157 PRO A C 1
ATOM 1161 O O . PRO A 1 157 ? 10.750 15.013 -8.857 1.00 94.75 157 PRO A O 1
ATOM 1164 N N . GLY A 1 158 ? 12.222 13.337 -9.155 1.00 92.62 158 GLY A N 1
ATOM 1165 C CA . GLY A 1 158 ? 12.789 13.326 -7.809 1.00 92.62 158 GLY A CA 1
ATOM 1166 C C . GLY A 1 158 ? 12.104 12.373 -6.824 1.00 92.62 158 GLY A C 1
ATOM 1167 O O . GLY A 1 158 ? 12.739 11.998 -5.843 1.00 92.62 158 GLY A O 1
ATOM 1168 N N . TYR A 1 159 ? 10.860 11.944 -7.072 1.00 93.75 159 TYR A N 1
ATOM 1169 C CA . TYR A 1 159 ? 10.180 10.988 -6.186 1.00 93.75 159 TYR A CA 1
ATOM 1170 C C . TYR A 1 159 ? 10.934 9.658 -6.128 1.00 93.75 159 TYR A C 1
ATOM 1172 O O . TYR A 1 159 ? 11.677 9.300 -7.042 1.00 93.75 159 TYR A O 1
ATOM 1180 N N . ARG A 1 160 ? 10.734 8.908 -5.049 1.00 93.69 160 ARG A N 1
ATOM 1181 C CA . ARG A 1 160 ? 11.361 7.603 -4.839 1.00 93.69 160 ARG A CA 1
ATOM 1182 C C . ARG A 1 160 ? 10.426 6.515 -5.317 1.00 93.69 160 ARG A C 1
ATOM 1184 O O . ARG A 1 160 ? 9.235 6.583 -5.036 1.00 93.69 160 ARG A O 1
ATOM 1191 N N . LEU A 1 161 ? 10.966 5.508 -5.987 1.00 94.50 161 LEU A N 1
ATOM 1192 C CA . LEU A 1 161 ? 10.208 4.374 -6.499 1.00 94.50 161 LEU A CA 1
ATOM 1193 C C . LEU A 1 161 ? 10.829 3.066 -6.010 1.00 94.50 161 LEU A C 1
ATOM 1195 O O . LEU A 1 161 ? 12.048 2.897 -6.052 1.00 94.50 161 LEU A O 1
ATOM 1199 N N . ARG A 1 162 ? 9.980 2.139 -5.570 1.00 93.50 162 ARG A N 1
ATOM 1200 C CA . ARG A 1 162 ? 10.318 0.737 -5.300 1.00 93.50 162 ARG A CA 1
ATOM 1201 C C . ARG A 1 162 ? 9.392 -0.172 -6.092 1.00 93.50 162 ARG A C 1
ATOM 1203 O O . ARG A 1 162 ? 8.240 0.179 -6.347 1.00 93.50 162 ARG A O 1
ATOM 1210 N N . LEU A 1 163 ? 9.902 -1.349 -6.429 1.00 92.75 163 LEU A N 1
ATOM 1211 C CA . LEU A 1 163 ? 9.099 -2.433 -6.973 1.00 92.75 163 LEU A CA 1
ATOM 1212 C C . LEU A 1 163 ? 8.608 -3.310 -5.820 1.00 92.75 163 LEU A C 1
ATOM 1214 O O . LEU A 1 163 ? 9.402 -3.715 -4.963 1.00 92.75 163 LEU A O 1
ATOM 1218 N N . VAL A 1 164 ? 7.308 -3.581 -5.787 1.00 93.25 164 VAL A N 1
ATOM 1219 C CA . VAL A 1 164 ? 6.678 -4.319 -4.690 1.00 93.25 164 VAL A CA 1
ATOM 1220 C C . VAL A 1 164 ? 5.756 -5.410 -5.217 1.00 93.25 164 VAL A C 1
ATOM 1222 O O . VAL A 1 164 ? 5.207 -5.305 -6.313 1.00 93.25 164 VAL A O 1
ATOM 1225 N N . LEU A 1 165 ? 5.595 -6.461 -4.421 1.00 90.69 165 LEU A N 1
ATOM 1226 C CA . LEU A 1 165 ? 4.639 -7.532 -4.646 1.00 90.69 165 LEU A CA 1
ATOM 1227 C C . LEU A 1 165 ? 3.435 -7.329 -3.738 1.00 90.69 165 LEU A C 1
ATOM 1229 O O . LEU A 1 165 ? 3.557 -7.190 -2.517 1.00 90.69 165 LEU A O 1
ATOM 1233 N N . ARG A 1 166 ? 2.266 -7.344 -4.363 1.00 89.88 166 ARG A N 1
ATOM 1234 C CA . ARG A 1 166 ? 0.967 -7.424 -3.724 1.00 89.88 166 ARG A CA 1
ATOM 1235 C C . ARG A 1 166 ? 0.578 -8.891 -3.615 1.00 89.88 166 ARG A C 1
ATOM 1237 O O . ARG A 1 166 ? 0.013 -9.478 -4.535 1.00 89.88 166 ARG A O 1
ATOM 1244 N N . ASP A 1 167 ? 0.865 -9.468 -2.465 1.00 89.06 167 ASP A N 1
ATOM 1245 C CA . ASP A 1 167 ? 0.486 -10.832 -2.133 1.00 89.06 167 ASP A CA 1
ATOM 1246 C C . ASP A 1 167 ? -0.119 -10.921 -0.738 1.00 89.06 167 ASP A C 1
ATOM 1248 O O . ASP A 1 167 ? -0.053 -9.988 0.064 1.00 89.06 167 ASP A O 1
ATOM 1252 N N . GLU A 1 168 ? -0.734 -12.069 -0.471 1.00 90.19 168 GLU A N 1
ATOM 1253 C CA . GLU A 1 168 ? -1.342 -12.380 0.814 1.00 90.19 168 GLU A CA 1
ATOM 1254 C C . GLU A 1 168 ? -0.377 -12.138 1.977 1.00 90.19 168 GLU A C 1
ATOM 1256 O O . GLU A 1 168 ? -0.751 -11.516 2.969 1.00 90.19 168 GLU A O 1
ATOM 1261 N N . GLN A 1 169 ? 0.874 -12.588 1.839 1.00 90.56 169 GLN A N 1
ATOM 1262 C CA . GLN A 1 169 ? 1.850 -12.547 2.919 1.00 90.56 169 GLN A CA 1
ATOM 1263 C C . GLN A 1 169 ? 2.178 -11.112 3.340 1.00 90.56 169 GLN A C 1
ATOM 1265 O O . GLN A 1 169 ? 2.047 -10.787 4.519 1.00 90.56 169 GLN A O 1
ATOM 1270 N N . GLY A 1 170 ? 2.563 -10.238 2.403 1.00 90.81 170 GLY A N 1
ATOM 1271 C CA . GLY A 1 170 ? 2.900 -8.847 2.730 1.00 90.81 170 GLY A CA 1
ATOM 1272 C C . GLY A 1 170 ? 1.720 -8.084 3.323 1.00 90.81 170 GLY A C 1
ATOM 1273 O O . GLY A 1 170 ? 1.888 -7.177 4.140 1.00 90.81 170 GLY A O 1
ATOM 1274 N N . ILE A 1 171 ? 0.508 -8.475 2.941 1.00 90.81 171 ILE A N 1
ATOM 1275 C CA . ILE A 1 171 ? -0.709 -7.864 3.451 1.00 90.81 171 ILE A CA 1
ATOM 1276 C C . ILE A 1 171 ? -1.069 -8.360 4.849 1.00 90.81 171 ILE A C 1
ATOM 1278 O O . ILE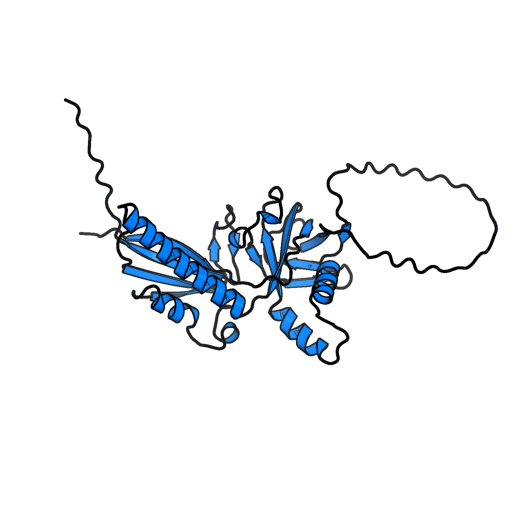 A 1 171 ? -1.437 -7.546 5.699 1.00 90.81 171 ILE A O 1
ATOM 1282 N N . ALA A 1 172 ? -0.951 -9.661 5.098 1.00 92.12 172 ALA A N 1
ATOM 1283 C CA . ALA A 1 172 ? -1.138 -10.247 6.417 1.00 92.12 172 ALA A CA 1
ATOM 1284 C C . ALA A 1 172 ? -0.134 -9.667 7.427 1.00 92.12 172 ALA A C 1
ATOM 1286 O O . ALA A 1 172 ? -0.526 -9.238 8.511 1.00 92.12 172 ALA A O 1
ATOM 1287 N N . GLU A 1 173 ? 1.140 -9.569 7.037 1.00 92.44 173 GLU A N 1
ATOM 1288 C CA . GLU A 1 173 ? 2.210 -9.024 7.878 1.00 92.44 173 GLU A CA 1
ATOM 1289 C C . GLU A 1 173 ? 1.991 -7.543 8.228 1.00 92.44 173 GLU A C 1
ATOM 1291 O O . GLU A 1 173 ? 2.137 -7.164 9.395 1.00 92.44 173 GLU A O 1
ATOM 1296 N N . ASP A 1 174 ? 1.599 -6.701 7.259 1.00 92.06 174 ASP A N 1
ATOM 1297 C CA . ASP A 1 174 ? 1.241 -5.301 7.540 1.00 92.06 174 ASP A CA 1
ATOM 1298 C C . ASP A 1 174 ? 0.031 -5.241 8.476 1.00 92.06 174 ASP A C 1
ATOM 1300 O O . ASP A 1 174 ? 0.084 -4.559 9.497 1.00 92.06 174 ASP A O 1
ATOM 1304 N N . LEU A 1 175 ? -1.030 -6.013 8.215 1.00 92.69 175 LEU A N 1
ATOM 1305 C CA . LEU A 1 175 ? -2.215 -6.020 9.073 1.00 92.69 175 LEU A CA 1
ATOM 1306 C C . LEU A 1 175 ? -1.886 -6.376 10.526 1.00 92.69 175 LEU A C 1
ATOM 1308 O O . LEU A 1 175 ? -2.234 -5.614 11.435 1.00 92.69 175 LEU A O 1
ATOM 1312 N N . ASP A 1 176 ? -1.159 -7.464 10.755 1.00 93.12 176 ASP A N 1
ATOM 1313 C CA . ASP A 1 176 ? -0.754 -7.879 12.099 1.00 93.12 176 ASP A CA 1
ATOM 1314 C C . ASP A 1 176 ? 0.151 -6.839 12.769 1.00 93.12 176 ASP A C 1
ATOM 1316 O O . ASP A 1 176 ? -0.063 -6.476 13.933 1.00 93.12 176 ASP A O 1
ATOM 1320 N N . SER A 1 177 ? 1.125 -6.293 12.034 1.00 91.94 177 SER A N 1
ATOM 1321 C CA . SER A 1 177 ? 2.025 -5.243 12.527 1.00 91.94 177 SER A CA 1
ATOM 1322 C C . SER A 1 177 ? 1.253 -4.012 13.008 1.00 91.94 177 SER A C 1
ATOM 1324 O O . SER A 1 177 ? 1.501 -3.490 14.104 1.00 91.94 177 SER A O 1
ATOM 1326 N N . ARG A 1 178 ? 0.247 -3.576 12.245 1.00 91.94 178 ARG A N 1
ATOM 1327 C CA . ARG A 1 178 ? -0.590 -2.419 12.586 1.00 91.94 178 ARG A CA 1
ATOM 1328 C C . ARG A 1 178 ? -1.505 -2.694 13.769 1.00 91.94 178 ARG A C 1
ATOM 1330 O O . ARG A 1 178 ? -1.630 -1.837 14.651 1.00 91.94 178 ARG A O 1
ATOM 1337 N N . MET A 1 179 ? -2.099 -3.885 13.845 1.00 93.69 179 MET A N 1
ATOM 1338 C CA . MET A 1 179 ? -2.931 -4.273 14.988 1.00 93.69 179 MET A CA 1
ATOM 1339 C C . MET A 1 179 ? -2.108 -4.386 16.278 1.00 93.69 179 MET A C 1
ATOM 1341 O O . MET A 1 179 ? -2.536 -3.919 17.342 1.00 93.69 179 MET A O 1
ATOM 1345 N N . LEU A 1 180 ? -0.884 -4.910 16.192 1.00 93.31 180 LEU A N 1
ATOM 1346 C CA . LEU A 1 180 ? 0.074 -4.901 17.299 1.00 93.31 180 LEU A CA 1
ATOM 1347 C C . LEU A 1 180 ? 0.490 -3.475 17.681 1.00 93.31 180 LEU A C 1
ATOM 1349 O O . LEU A 1 180 ? 0.544 -3.149 18.870 1.00 93.31 180 LEU A O 1
ATOM 1353 N N . GLY A 1 181 ? 0.741 -2.604 16.702 1.00 91.31 181 GLY A N 1
ATOM 1354 C CA . GLY A 1 181 ? 1.040 -1.185 16.917 1.00 91.31 181 GLY A CA 1
ATOM 1355 C C . GLY A 1 181 ? -0.080 -0.452 17.662 1.00 91.31 181 GLY A C 1
ATOM 1356 O O . GLY A 1 181 ? 0.184 0.298 18.611 1.00 91.31 181 GLY A O 1
ATOM 1357 N N . LEU A 1 182 ? -1.339 -0.737 17.315 1.00 90.12 182 LEU A N 1
ATOM 1358 C CA . LEU A 1 182 ? -2.510 -0.227 18.029 1.00 90.12 182 LEU A CA 1
ATOM 1359 C C . LEU A 1 182 ? -2.494 -0.665 19.501 1.00 90.12 182 LEU A C 1
ATOM 1361 O O . LEU A 1 182 ? -2.613 0.182 20.389 1.00 90.12 182 LEU A O 1
ATOM 1365 N N . LYS A 1 183 ? -2.277 -1.958 19.780 1.00 91.19 183 LYS A N 1
ATOM 1366 C CA . LYS A 1 183 ? -2.192 -2.485 21.156 1.00 91.19 183 LYS A CA 1
ATOM 1367 C C . LYS A 1 183 ? -1.048 -1.875 21.957 1.00 91.19 183 LYS A C 1
ATOM 1369 O O . LYS A 1 183 ? -1.242 -1.511 23.116 1.00 91.19 183 LYS A O 1
ATOM 1374 N N . ARG A 1 184 ? 0.128 -1.723 21.343 1.00 92.19 184 ARG A N 1
ATOM 1375 C CA . ARG A 1 184 ? 1.286 -1.063 21.969 1.00 92.19 184 ARG A CA 1
ATOM 1376 C C . ARG A 1 184 ? 0.960 0.380 22.341 1.00 92.19 184 ARG A C 1
ATOM 1378 O O . ARG A 1 184 ? 1.259 0.798 23.456 1.00 92.19 184 ARG A O 1
ATOM 1385 N N . THR A 1 185 ? 0.292 1.110 21.449 1.00 89.00 185 THR A N 1
ATOM 1386 C CA . THR A 1 185 ? -0.140 2.494 21.696 1.00 89.00 185 THR A CA 1
ATOM 1387 C C . THR A 1 185 ? -1.145 2.577 22.846 1.00 89.00 185 THR A C 1
ATOM 1389 O O . THR A 1 185 ? -1.037 3.457 23.701 1.00 89.00 185 THR A O 1
ATOM 1392 N N . GLU A 1 186 ? -2.108 1.652 22.910 1.00 88.56 186 GLU A N 1
ATOM 1393 C CA . GLU A 1 186 ? -3.060 1.570 24.025 1.00 88.56 186 GLU A CA 1
ATOM 1394 C C . GLU A 1 186 ? -2.350 1.300 25.357 1.00 88.56 186 GLU A C 1
ATOM 1396 O O . GLU A 1 186 ? -2.586 2.014 26.335 1.00 88.56 186 GLU A O 1
ATOM 1401 N N . LEU A 1 187 ? -1.447 0.317 25.386 1.00 90.31 187 LEU A N 1
ATOM 1402 C CA . LEU A 1 187 ? -0.696 -0.053 26.584 1.00 90.31 187 LEU A CA 1
ATOM 1403 C C . LEU A 1 187 ? 0.212 1.088 27.062 1.00 90.31 187 LEU A C 1
ATOM 1405 O O . LEU A 1 187 ? 0.231 1.395 28.252 1.00 90.31 187 LEU A O 1
ATOM 1409 N N . ALA A 1 188 ? 0.914 1.760 26.147 1.00 91.38 188 ALA A N 1
ATOM 1410 C CA . ALA A 1 188 ? 1.745 2.918 26.471 1.00 91.38 188 ALA A CA 1
ATOM 1411 C C . ALA A 1 188 ? 0.920 4.062 27.090 1.00 91.38 188 ALA A C 1
ATOM 1413 O O . ALA A 1 188 ? 1.363 4.707 28.043 1.00 91.38 188 ALA A O 1
ATOM 1414 N N . GLY A 1 189 ? -0.307 4.285 26.607 1.00 89.50 189 GLY A N 1
ATOM 1415 C CA . GLY A 1 189 ? -1.245 5.234 27.212 1.00 89.50 189 GLY A CA 1
ATOM 1416 C C . GLY A 1 189 ? -1.608 4.864 28.652 1.00 89.50 189 GLY A C 1
ATOM 1417 O O . GLY A 1 189 ? -1.594 5.721 29.531 1.00 89.50 189 GLY A O 1
ATOM 1418 N N . VAL A 1 190 ? -1.873 3.582 28.919 1.00 90.44 190 VAL A N 1
ATOM 1419 C CA . VAL A 1 190 ? -2.151 3.089 30.280 1.00 90.44 190 VAL A CA 1
ATOM 1420 C C . VAL A 1 190 ? -0.944 3.297 31.197 1.00 90.44 190 VAL A C 1
ATOM 1422 O O . VAL A 1 190 ? -1.092 3.866 32.277 1.00 90.44 190 VAL A O 1
ATOM 1425 N N . LEU A 1 191 ? 0.251 2.897 30.756 1.00 92.81 191 LEU A N 1
ATOM 1426 C CA . LEU A 1 191 ? 1.484 3.010 31.545 1.00 92.81 191 LEU A CA 1
ATOM 1427 C C . LEU A 1 191 ? 1.885 4.467 31.821 1.00 92.81 191 LEU A C 1
ATOM 1429 O O . LEU A 1 191 ? 2.429 4.763 32.879 1.00 92.81 191 LEU A O 1
ATOM 1433 N N . SER A 1 192 ? 1.582 5.386 30.901 1.00 93.50 192 SER A N 1
ATOM 1434 C CA . SER A 1 192 ? 1.831 6.827 31.064 1.00 93.50 192 SER A CA 1
ATOM 1435 C C . SER A 1 192 ? 0.723 7.571 31.824 1.00 93.50 192 SER A C 1
ATOM 1437 O O . SER A 1 192 ? 0.742 8.801 31.889 1.00 93.50 192 SER A O 1
ATOM 1439 N N . GLY A 1 193 ? -0.261 6.855 32.386 1.00 90.44 193 GLY A N 1
ATOM 1440 C CA . GLY A 1 193 ? -1.370 7.448 33.142 1.00 90.44 193 GLY A CA 1
ATOM 1441 C C . GLY A 1 193 ? -2.369 8.233 32.284 1.00 90.44 193 GLY A C 1
ATOM 1442 O O . GLY A 1 193 ? -3.205 8.958 32.818 1.00 90.44 193 GLY A O 1
ATOM 1443 N N . LYS A 1 194 ? -2.307 8.087 30.956 1.00 88.44 194 LYS A N 1
ATOM 1444 C CA . LYS A 1 194 ? -3.202 8.723 29.978 1.00 88.44 194 LYS A CA 1
ATOM 1445 C C . LYS A 1 194 ? -3.925 7.656 29.142 1.00 88.44 194 LYS A C 1
ATOM 1447 O O . LYS A 1 194 ? -3.768 7.625 27.916 1.00 88.44 194 LYS A O 1
ATOM 1452 N N . PRO A 1 195 ? -4.694 6.743 29.769 1.00 87.31 195 PRO A N 1
ATOM 1453 C CA . PRO A 1 195 ? -5.399 5.706 29.034 1.00 87.31 195 PRO A CA 1
ATOM 1454 C C . PRO A 1 195 ? -6.427 6.335 28.092 1.00 87.31 195 PRO A C 1
ATOM 1456 O O . PRO A 1 195 ? -7.184 7.231 28.470 1.00 87.31 195 PRO A O 1
ATOM 1459 N N . ARG A 1 196 ? -6.484 5.838 26.855 1.00 85.75 196 ARG A N 1
ATOM 1460 C CA . ARG A 1 196 ? -7.586 6.176 25.953 1.00 85.75 196 ARG A CA 1
ATOM 1461 C C . ARG A 1 196 ? -8.864 5.471 26.426 1.00 85.75 196 ARG A C 1
ATOM 1463 O O . ARG A 1 196 ? -8.784 4.356 26.947 1.00 85.75 196 ARG A O 1
ATOM 1470 N N . PRO A 1 197 ? -10.046 6.064 26.202 1.00 88.56 197 PRO A N 1
ATOM 1471 C CA . PRO A 1 197 ? -11.317 5.386 26.423 1.00 88.56 197 PRO A CA 1
ATOM 1472 C C . PRO A 1 197 ? -11.376 4.048 25.701 1.00 88.56 197 PRO A C 1
ATOM 1474 O O . PRO A 1 197 ? -10.808 3.903 24.613 1.00 88.56 197 PRO A O 1
ATOM 1477 N N . ARG A 1 198 ? -12.102 3.083 26.270 1.00 89.69 198 ARG A N 1
ATOM 1478 C CA . ARG A 1 198 ? -12.310 1.795 25.603 1.00 89.69 198 ARG A CA 1
ATOM 1479 C C . ARG A 1 198 ? -12.999 2.000 24.240 1.00 89.69 198 ARG A C 1
ATOM 1481 O O . ARG A 1 198 ? -13.877 2.861 24.141 1.00 89.69 198 ARG A O 1
ATOM 1488 N N . PRO A 1 199 ? -12.600 1.245 23.203 1.00 92.38 199 PRO A N 1
ATOM 1489 C CA . PRO A 1 199 ? -13.291 1.258 21.918 1.00 92.38 199 PRO A CA 1
ATOM 1490 C C . PRO A 1 199 ? -14.752 0.820 22.073 1.00 92.38 199 PRO A C 1
ATOM 1492 O O . PRO A 1 199 ? -15.040 -0.086 22.852 1.00 92.38 199 PRO A O 1
ATOM 1495 N N . LEU A 1 200 ? -15.656 1.459 21.330 1.00 95.00 200 LEU A N 1
ATOM 1496 C CA . LEU A 1 200 ? -17.080 1.105 21.272 1.00 95.00 200 LEU A CA 1
ATOM 1497 C C . LEU A 1 200 ? -17.399 0.219 20.070 1.00 95.00 200 LEU A C 1
ATOM 1499 O O . LEU A 1 200 ? -18.218 -0.685 20.173 1.00 95.00 200 LEU A O 1
ATOM 1503 N N . ALA A 1 201 ? -16.779 0.523 18.933 1.00 95.00 201 ALA A N 1
ATOM 1504 C CA . ALA A 1 201 ? -16.988 -0.136 17.653 1.00 95.00 201 ALA A CA 1
ATOM 1505 C C . ALA A 1 201 ? -15.815 0.187 16.718 1.00 95.00 201 ALA A C 1
ATOM 1507 O O . ALA A 1 201 ? -14.988 1.060 17.015 1.00 95.00 201 ALA A O 1
ATOM 1508 N N . ALA A 1 202 ? -15.762 -0.493 15.580 1.00 95.25 202 ALA A N 1
ATOM 1509 C CA . ALA A 1 202 ? -14.813 -0.214 14.516 1.00 95.25 202 ALA A CA 1
ATOM 1510 C C . ALA A 1 202 ? -15.488 -0.236 13.140 1.00 95.25 202 ALA A C 1
ATOM 1512 O O . ALA A 1 202 ? -16.487 -0.928 12.929 1.00 95.25 202 ALA A O 1
ATOM 1513 N N . LEU A 1 203 ? -14.925 0.534 12.211 1.00 94.75 203 LEU A N 1
ATOM 1514 C CA . LEU A 1 203 ? -15.277 0.520 10.795 1.00 94.75 203 LEU A CA 1
ATOM 1515 C C . LEU A 1 203 ? -14.045 0.085 10.005 1.00 94.75 203 LEU A C 1
ATOM 1517 O O . LEU A 1 203 ? -12.983 0.694 10.154 1.00 94.75 203 LEU A O 1
ATOM 1521 N N . LEU A 1 204 ? -14.189 -0.950 9.186 1.00 93.75 204 LEU A N 1
ATOM 1522 C CA . LEU A 1 204 ? -13.153 -1.416 8.273 1.00 93.75 204 LEU A CA 1
ATOM 1523 C C . LEU A 1 204 ? -13.559 -1.058 6.845 1.00 93.75 204 LEU A C 1
ATOM 1525 O O . LEU A 1 204 ? -14.558 -1.560 6.335 1.00 93.75 204 LEU A O 1
ATOM 1529 N N . PHE A 1 205 ? -12.794 -0.171 6.224 1.00 92.25 205 PHE A N 1
ATOM 1530 C CA . PHE A 1 205 ? -12.948 0.206 4.826 1.00 92.25 205 PHE A CA 1
ATOM 1531 C C . PHE A 1 205 ? -11.972 -0.624 4.004 1.00 92.25 205 PHE A C 1
ATOM 1533 O O . PHE A 1 205 ? -10.772 -0.399 4.120 1.00 92.25 205 PHE A O 1
ATOM 1540 N N . THR A 1 206 ? -12.458 -1.539 3.180 1.00 90.88 206 THR A N 1
ATOM 1541 C CA . THR A 1 206 ? -11.617 -2.474 2.424 1.00 90.88 206 THR A CA 1
ATOM 1542 C C . THR A 1 206 ? -11.729 -2.198 0.930 1.00 90.88 206 THR A C 1
ATOM 1544 O O . THR A 1 206 ? -12.834 -2.039 0.402 1.00 90.88 206 THR A O 1
ATOM 1547 N N . ASP A 1 207 ? -10.578 -2.123 0.259 1.00 91.38 207 ASP A N 1
ATOM 1548 C CA . ASP A 1 207 ? -10.516 -2.051 -1.200 1.00 91.38 207 ASP A CA 1
ATOM 1549 C C . ASP A 1 207 ? -11.125 -3.309 -1.845 1.00 91.38 207 ASP A C 1
ATOM 1551 O O . ASP A 1 207 ? -10.892 -4.421 -1.374 1.00 91.38 207 ASP A O 1
ATOM 1555 N N . ILE A 1 208 ? -11.866 -3.173 -2.947 1.00 87.81 208 ILE A N 1
ATOM 1556 C CA . ILE A 1 208 ? -12.502 -4.317 -3.628 1.00 87.81 208 ILE A CA 1
ATOM 1557 C C . ILE A 1 208 ? -11.498 -5.358 -4.141 1.00 87.81 208 ILE A C 1
ATOM 1559 O O . ILE A 1 208 ? -11.868 -6.519 -4.311 1.00 87.81 208 ILE A O 1
ATOM 1563 N N . GLY A 1 209 ? -10.234 -4.984 -4.356 1.00 84.19 209 GLY A N 1
ATOM 1564 C CA . GLY A 1 209 ? -9.174 -5.930 -4.695 1.00 84.19 209 GLY A CA 1
ATOM 1565 C C . GLY A 1 209 ? -8.657 -6.729 -3.491 1.00 84.19 209 GLY A C 1
ATOM 1566 O O . GLY A 1 209 ? -7.900 -7.681 -3.671 1.00 84.19 209 GLY A O 1
ATOM 1567 N N . ARG A 1 210 ? -9.006 -6.351 -2.255 1.00 84.31 210 ARG A N 1
ATOM 1568 C CA . ARG A 1 210 ? -8.628 -7.035 -1.008 1.00 84.31 210 ARG A CA 1
ATOM 1569 C C . ARG A 1 210 ? -9.793 -7.920 -0.572 1.00 84.31 210 ARG A C 1
ATOM 1571 O O . ARG A 1 210 ? -10.671 -7.527 0.186 1.00 84.31 210 ARG A O 1
ATOM 1578 N N . GLY A 1 211 ? -9.832 -9.132 -1.111 1.00 82.25 211 GLY A N 1
ATOM 1579 C CA . GLY A 1 211 ? -10.918 -10.082 -0.874 1.00 82.25 211 GLY A CA 1
ATOM 1580 C C . GLY A 1 211 ? -10.452 -11.524 -0.994 1.00 82.25 211 GLY A C 1
ATOM 1581 O O . GLY A 1 211 ? -9.256 -11.801 -0.980 1.00 82.25 211 GLY A O 1
ATOM 1582 N N . SER A 1 212 ? -11.391 -12.457 -1.146 1.00 81.62 212 SER A N 1
ATOM 1583 C CA . SER A 1 212 ? -11.077 -13.891 -1.202 1.00 81.62 212 SER A CA 1
ATOM 1584 C C . SER A 1 212 ? -10.108 -14.267 -2.324 1.00 81.62 212 SER A C 1
ATOM 1586 O O . SER A 1 212 ? -9.361 -15.215 -2.162 1.00 81.62 212 SER A O 1
ATOM 1588 N N . MET A 1 213 ? -10.068 -13.516 -3.431 1.00 81.94 213 MET A N 1
ATOM 1589 C CA . MET A 1 213 ? -9.077 -13.740 -4.494 1.00 81.94 213 MET A CA 1
ATOM 1590 C C . MET A 1 213 ? -7.633 -13.468 -4.050 1.00 81.94 213 MET A C 1
ATOM 1592 O O . MET A 1 213 ? -6.708 -13.997 -4.651 1.00 81.94 213 MET A O 1
ATOM 1596 N N . LEU A 1 214 ? -7.444 -12.635 -3.025 1.00 84.69 214 LEU A N 1
ATOM 1597 C CA . LEU A 1 214 ? -6.133 -12.254 -2.508 1.00 84.69 214 LEU A CA 1
ATOM 1598 C C . LEU A 1 214 ? -5.712 -13.095 -1.301 1.00 84.69 214 LEU A C 1
ATOM 1600 O O . LEU A 1 214 ? -4.531 -13.378 -1.165 1.00 84.69 214 LEU A O 1
ATOM 1604 N N . TYR A 1 215 ? -6.665 -13.465 -0.440 1.00 86.25 215 TYR A N 1
ATOM 1605 C CA . TYR A 1 215 ? -6.411 -14.190 0.815 1.00 86.25 215 TYR A CA 1
ATOM 1606 C C . TYR A 1 215 ? -6.742 -15.686 0.763 1.00 86.25 215 TYR A C 1
ATOM 1608 O O . TYR A 1 215 ? -6.674 -16.352 1.789 1.00 86.25 215 TYR A O 1
ATOM 1616 N N . ASP A 1 216 ? -7.276 -16.175 -0.359 1.00 86.56 216 ASP A N 1
ATOM 1617 C CA . ASP A 1 216 ? -7.884 -17.512 -0.490 1.00 86.56 216 ASP A CA 1
ATOM 1618 C C . ASP A 1 216 ? -8.910 -17.844 0.622 1.00 86.56 216 ASP A C 1
ATOM 1620 O O . ASP A 1 216 ? -9.201 -18.992 0.954 1.00 86.56 216 ASP A O 1
ATOM 1624 N N . SER A 1 217 ? -9.470 -16.802 1.249 1.00 87.88 217 SER A N 1
ATOM 1625 C CA . SER A 1 217 ? -10.296 -16.912 2.448 1.00 87.88 217 SER A CA 1
ATOM 1626 C C . SER A 1 217 ? -11.297 -15.758 2.533 1.00 87.88 217 SER A C 1
ATOM 1628 O O . SER A 1 217 ? -10.935 -14.591 2.331 1.00 87.88 217 SER A O 1
ATOM 1630 N N . PRO A 1 218 ? -12.581 -16.037 2.819 1.00 88.62 218 PRO A N 1
ATOM 1631 C CA . PRO A 1 218 ? -13.564 -14.989 3.036 1.00 88.62 218 PRO A CA 1
ATOM 1632 C C . PRO A 1 218 ? -13.304 -14.265 4.363 1.00 88.62 218 PRO A C 1
ATOM 1634 O O . PRO A 1 218 ? -12.909 -14.867 5.359 1.00 88.62 218 PRO A O 1
ATOM 1637 N N . SER A 1 219 ? -13.609 -12.965 4.405 1.00 89.44 219 SER A N 1
ATOM 1638 C CA . SER A 1 219 ? -13.624 -12.182 5.652 1.00 89.44 219 SER A CA 1
ATOM 1639 C C . SER A 1 219 ? -12.294 -12.176 6.427 1.00 89.44 219 SER A C 1
ATOM 1641 O O . SER A 1 219 ? -12.303 -12.002 7.651 1.00 89.44 219 SER A O 1
ATOM 1643 N N . TYR A 1 220 ? -11.159 -12.353 5.737 1.00 92.31 220 TYR A N 1
ATOM 1644 C CA . TYR A 1 220 ? -9.830 -12.446 6.348 1.00 92.31 220 TYR A CA 1
ATOM 1645 C C . TYR A 1 220 ? -9.513 -11.229 7.228 1.00 92.31 220 TYR A C 1
ATOM 1647 O O . TYR A 1 220 ? -9.393 -11.361 8.446 1.00 92.31 220 TYR A O 1
ATOM 1655 N N . GLU A 1 221 ? -9.480 -10.025 6.641 1.00 93.00 221 GLU A N 1
ATOM 1656 C CA . GLU A 1 221 ? -9.104 -8.805 7.369 1.00 93.00 221 GLU A CA 1
ATOM 1657 C C . GLU A 1 221 ? -10.024 -8.538 8.563 1.00 93.00 221 GLU A C 1
ATOM 1659 O O . GLU A 1 221 ? -9.556 -8.227 9.657 1.00 93.00 221 GLU A O 1
ATOM 1664 N N . SER A 1 222 ? -11.338 -8.713 8.391 1.00 93.62 222 SER A N 1
ATOM 1665 C CA . SER A 1 222 ? -12.296 -8.539 9.484 1.00 93.62 222 SER A CA 1
ATOM 1666 C C . SER A 1 222 ? -12.081 -9.541 10.617 1.00 93.62 222 SER A C 1
ATOM 1668 O O . SER A 1 222 ? -12.193 -9.165 11.781 1.00 93.62 222 SER A O 1
ATOM 1670 N N . SER A 1 223 ? -11.733 -10.791 10.297 1.00 94.12 223 SER A N 1
ATOM 1671 C CA . SER A 1 223 ? -11.480 -11.831 11.301 1.00 94.12 223 SER A CA 1
ATOM 1672 C C . SER A 1 223 ? -10.224 -11.519 12.110 1.00 94.12 223 SER A C 1
ATOM 1674 O O . SER A 1 223 ? -10.249 -11.589 13.342 1.00 94.12 223 SER A O 1
ATOM 1676 N N . VAL A 1 224 ? -9.155 -11.089 11.432 1.00 94.12 224 VAL A N 1
ATOM 1677 C CA . VAL A 1 224 ? -7.923 -10.631 12.084 1.00 94.12 224 VAL A CA 1
ATOM 1678 C C . VAL A 1 224 ? -8.222 -9.425 12.972 1.00 94.12 224 VAL A C 1
ATOM 1680 O O . VAL A 1 224 ? -7.949 -9.471 14.172 1.00 94.12 224 VAL A O 1
ATOM 1683 N N . VAL A 1 225 ? -8.881 -8.386 12.449 1.00 94.88 225 VAL A N 1
ATOM 1684 C CA . VAL A 1 225 ? -9.235 -7.186 13.228 1.00 94.88 225 VAL A CA 1
ATOM 1685 C C . VAL A 1 225 ? -10.060 -7.544 14.464 1.00 94.88 225 VAL A C 1
ATOM 1687 O O . VAL A 1 225 ? -9.746 -7.062 15.553 1.00 94.88 225 VAL A O 1
ATOM 1690 N N . SER A 1 226 ? -11.070 -8.409 14.338 1.00 94.88 226 SER A N 1
ATOM 1691 C CA . SER A 1 226 ? -11.900 -8.846 15.467 1.00 94.88 226 SER A CA 1
ATOM 1692 C C . SER A 1 226 ? -11.122 -9.620 16.534 1.00 94.88 226 SER A C 1
ATOM 1694 O O . SER A 1 226 ? -11.463 -9.516 17.713 1.00 94.88 226 SER A O 1
ATOM 1696 N N . SER A 1 227 ? -10.062 -10.347 16.162 1.00 94.75 227 SER A N 1
ATOM 1697 C CA . SER A 1 227 ? -9.213 -11.052 17.133 1.00 94.75 227 SER A CA 1
ATOM 1698 C C . SER A 1 227 ? -8.423 -10.088 18.031 1.00 94.75 227 SER A C 1
ATOM 1700 O O . SER A 1 227 ? -8.287 -10.315 19.235 1.00 94.75 227 SER A O 1
ATOM 1702 N N . TYR A 1 228 ? -7.969 -8.959 17.478 1.00 93.81 228 TYR A N 1
ATOM 1703 C CA . TYR A 1 228 ? -7.258 -7.921 18.228 1.00 93.81 228 TYR A CA 1
ATOM 1704 C C . TYR A 1 228 ? -8.210 -6.928 18.907 1.00 93.81 228 TYR A C 1
ATOM 1706 O O . TYR A 1 228 ? -7.921 -6.425 19.999 1.00 93.81 228 TYR A O 1
ATOM 1714 N N . LEU A 1 229 ? -9.340 -6.613 18.279 1.00 93.25 229 LEU A N 1
ATOM 1715 C CA . LEU A 1 229 ? -10.290 -5.597 18.716 1.00 93.25 229 LEU A CA 1
ATOM 1716 C C . LEU A 1 229 ? -11.700 -6.209 18.823 1.00 93.25 229 LEU A C 1
ATOM 1718 O O . LEU A 1 229 ? -12.489 -6.087 17.886 1.00 93.25 229 LEU A O 1
ATOM 1722 N N . PRO A 1 230 ? -12.043 -6.841 19.964 1.00 93.56 230 PRO A N 1
ATOM 1723 C CA . PRO A 1 230 ? -13.315 -7.543 20.150 1.00 93.56 230 PRO A CA 1
ATOM 1724 C C . PRO A 1 230 ? -14.471 -6.561 20.416 1.00 93.56 230 PRO A C 1
ATOM 1726 O O . PRO A 1 230 ? -15.040 -6.510 21.506 1.00 93.56 230 PRO A O 1
ATOM 1729 N N . VAL A 1 231 ? -14.791 -5.741 19.417 1.00 95.19 231 VAL A N 1
ATOM 1730 C CA . VAL A 1 231 ? -15.913 -4.793 19.392 1.00 95.19 231 VAL A CA 1
ATOM 1731 C C . VAL A 1 231 ? -16.743 -5.014 18.127 1.00 95.19 231 VAL A C 1
ATOM 1733 O O . VAL A 1 231 ? -16.230 -5.597 17.170 1.00 95.19 231 VAL A O 1
ATOM 1736 N N . PRO A 1 232 ? -18.005 -4.547 18.078 1.00 96.88 232 PRO A N 1
ATOM 1737 C CA . PRO A 1 232 ? -18.778 -4.560 16.843 1.00 96.88 232 PRO A CA 1
ATOM 1738 C C . PRO A 1 232 ? -17.993 -3.925 15.690 1.00 96.88 232 PRO A C 1
ATOM 1740 O O . PRO A 1 232 ? -17.526 -2.787 15.799 1.00 96.88 232 PRO A O 1
ATOM 1743 N N . LEU A 1 233 ? -17.851 -4.677 14.601 1.00 96.12 233 LEU A N 1
ATOM 1744 C CA . LEU A 1 233 ? -17.119 -4.286 13.403 1.00 96.12 233 LEU A CA 1
ATOM 1745 C C . LEU A 1 233 ? -18.099 -4.201 12.235 1.00 96.12 233 LEU A C 1
ATOM 1747 O O . LEU A 1 233 ? -18.798 -5.171 11.945 1.00 96.12 233 LEU A O 1
ATOM 1751 N N . ALA A 1 234 ? -18.141 -3.054 11.564 1.00 95.50 234 ALA A N 1
ATOM 1752 C CA . ALA A 1 234 ? -18.857 -2.905 10.301 1.00 95.50 234 ALA A CA 1
ATOM 1753 C C . ALA A 1 234 ? -17.863 -2.738 9.148 1.00 95.50 234 ALA A C 1
ATOM 1755 O O . ALA A 1 234 ? -16.863 -2.031 9.283 1.00 95.50 234 ALA A O 1
ATOM 1756 N N . GLY A 1 235 ? -18.146 -3.396 8.024 1.00 91.62 235 GLY A N 1
ATOM 1757 C CA . GLY A 1 235 ? -17.352 -3.308 6.801 1.00 91.62 235 GLY A CA 1
ATOM 1758 C C . GLY A 1 235 ? -17.944 -2.314 5.802 1.00 91.62 235 GLY A C 1
ATOM 1759 O O . GLY A 1 235 ? -19.164 -2.219 5.666 1.00 91.62 235 GLY A O 1
ATOM 1760 N N . VAL A 1 236 ? -17.079 -1.602 5.086 1.00 90.38 236 VAL A N 1
ATOM 1761 C CA . VAL A 1 236 ? -17.416 -0.754 3.937 1.00 90.38 236 VAL A CA 1
ATOM 1762 C C . VAL A 1 236 ? -16.483 -1.132 2.794 1.00 90.38 236 VAL A C 1
ATOM 1764 O O . VAL A 1 236 ? -15.270 -1.136 2.971 1.00 90.38 236 VAL A O 1
ATOM 1767 N N . PHE A 1 237 ? -17.035 -1.431 1.623 1.00 89.31 237 PHE A N 1
ATOM 1768 C CA . PHE A 1 237 ? -16.239 -1.731 0.434 1.00 89.31 237 PHE A CA 1
ATOM 1769 C C . PHE A 1 237 ? -16.134 -0.494 -0.453 1.00 89.31 237 PHE A C 1
ATOM 1771 O O . PHE A 1 237 ? -17.129 0.201 -0.674 1.00 89.31 237 PHE A O 1
ATOM 1778 N N . GLY A 1 238 ? -14.937 -0.224 -0.959 1.00 85.75 238 GLY A N 1
ATOM 1779 C CA . GLY A 1 238 ? -14.669 0.863 -1.898 1.00 85.75 238 GLY A CA 1
ATOM 1780 C C . GLY A 1 238 ? -13.584 0.465 -2.889 1.00 85.75 238 GLY A C 1
ATOM 1781 O O . GLY A 1 238 ? -12.914 -0.536 -2.689 1.00 85.75 238 GLY A O 1
ATOM 1782 N N . SER A 1 239 ? -13.421 1.225 -3.967 1.00 84.25 239 SER A N 1
ATOM 1783 C CA . SER A 1 239 ? -12.353 0.978 -4.954 1.00 84.25 239 SER A CA 1
ATOM 1784 C C . SER A 1 239 ? -11.071 1.758 -4.675 1.00 84.25 239 SER A C 1
ATOM 1786 O O . SER A 1 239 ? -10.081 1.566 -5.363 1.00 84.25 239 SER A O 1
ATOM 1788 N N . ALA A 1 240 ? -11.126 2.692 -3.725 1.00 84.94 240 ALA A N 1
ATOM 1789 C CA . ALA A 1 240 ? -9.997 3.481 -3.271 1.00 84.94 240 ALA A CA 1
ATOM 1790 C C . ALA A 1 240 ? -10.380 4.292 -2.025 1.00 84.94 240 ALA A C 1
ATOM 1792 O O . ALA A 1 240 ? -11.563 4.544 -1.757 1.00 84.94 240 ALA A O 1
ATOM 1793 N N . GLN A 1 241 ? -9.376 4.765 -1.293 1.00 87.00 241 GLN A N 1
ATOM 1794 C CA . GLN A 1 241 ? -9.530 5.572 -0.091 1.00 87.00 241 GLN A CA 1
ATOM 1795 C C . GLN A 1 241 ? -8.744 6.875 -0.238 1.00 87.00 241 GLN A C 1
ATOM 1797 O O . GLN A 1 241 ? -7.579 6.884 -0.627 1.00 87.00 241 GLN A O 1
ATOM 1802 N N . VAL A 1 242 ? -9.363 8.004 0.108 1.00 85.62 242 VAL A N 1
ATOM 1803 C CA . VAL A 1 242 ? -8.645 9.283 0.183 1.00 85.62 242 VAL A CA 1
ATOM 1804 C C . VAL A 1 242 ? -7.940 9.364 1.532 1.00 85.62 242 VAL A C 1
ATOM 1806 O O . VAL A 1 242 ? -8.583 9.266 2.577 1.00 85.62 242 VAL A O 1
ATOM 1809 N N . SER A 1 243 ? -6.624 9.562 1.518 1.00 82.00 243 SER A N 1
ATOM 1810 C CA . SER A 1 243 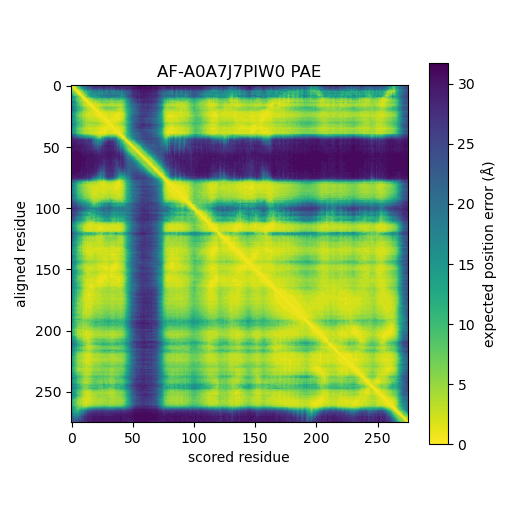? -5.818 9.679 2.734 1.00 82.00 243 SER A CA 1
ATOM 1811 C C . SER A 1 243 ? -4.728 10.736 2.580 1.00 82.00 243 SER A C 1
ATOM 1813 O O . SER A 1 243 ? -4.361 11.125 1.473 1.00 82.00 243 SER A O 1
ATOM 1815 N N . THR A 1 244 ? -4.216 11.213 3.711 1.00 78.44 244 THR A N 1
ATOM 1816 C CA . THR A 1 244 ? -3.070 12.127 3.801 1.00 78.44 244 THR A CA 1
ATOM 1817 C C . THR A 1 244 ? -1.846 11.445 4.415 1.00 78.44 244 THR A C 1
ATOM 1819 O O . THR A 1 244 ? -1.025 12.122 5.029 1.00 78.44 244 THR A O 1
ATOM 1822 N N . ALA A 1 245 ? -1.744 10.112 4.322 1.00 71.69 245 ALA A N 1
ATOM 1823 C CA . ALA A 1 245 ? -0.709 9.326 5.006 1.00 71.69 245 ALA A CA 1
ATOM 1824 C C . ALA A 1 245 ? 0.724 9.777 4.661 1.00 71.69 245 ALA A C 1
ATOM 1826 O O . ALA A 1 245 ? 1.553 9.892 5.555 1.00 71.69 245 ALA A O 1
ATOM 1827 N N . ASN A 1 246 ? 0.977 10.160 3.409 1.00 69.12 246 ASN A N 1
ATOM 1828 C CA . ASN A 1 246 ? 2.252 10.713 2.937 1.00 69.12 246 ASN A CA 1
ATOM 1829 C C . ASN A 1 246 ? 2.346 12.257 3.023 1.00 69.12 246 ASN A C 1
ATOM 1831 O O . ASN A 1 246 ? 3.113 12.882 2.292 1.00 69.12 246 ASN A O 1
ATOM 1835 N N . GLY A 1 247 ? 1.535 12.904 3.869 1.00 69.50 247 GLY A N 1
ATOM 1836 C CA . GLY A 1 247 ? 1.542 14.361 4.072 1.00 69.50 247 GLY A CA 1
ATOM 1837 C C . GLY A 1 247 ? 0.773 15.178 3.024 1.00 69.50 247 GLY A C 1
ATOM 1838 O O . GLY A 1 247 ? 0.634 16.392 3.182 1.00 69.50 247 GLY A O 1
ATOM 1839 N N . LYS A 1 248 ? 0.219 14.540 1.984 1.00 72.75 248 LYS A N 1
ATOM 1840 C CA . LYS A 1 248 ? -0.647 15.173 0.977 1.00 72.75 248 LYS A CA 1
ATOM 1841 C C . LYS A 1 248 ? -1.882 14.313 0.729 1.00 72.75 248 LYS A C 1
ATOM 1843 O O . LYS A 1 248 ? -1.808 13.094 0.771 1.00 72.75 248 LYS A O 1
ATOM 1848 N N . ALA A 1 249 ? -3.023 14.945 0.452 1.00 82.50 249 ALA A N 1
ATOM 1849 C CA . ALA A 1 249 ? -4.213 14.213 0.033 1.00 82.50 249 ALA A CA 1
ATOM 1850 C C . ALA A 1 249 ? -3.938 13.473 -1.285 1.00 82.50 249 ALA A C 1
ATOM 1852 O O . ALA A 1 249 ? -3.627 14.103 -2.301 1.00 82.50 249 ALA A O 1
ATOM 1853 N N . ALA A 1 250 ? -4.055 12.152 -1.245 1.00 84.25 250 ALA A N 1
ATOM 1854 C CA . ALA A 1 250 ? -3.910 11.264 -2.385 1.00 84.25 250 ALA A CA 1
ATOM 1855 C C . ALA A 1 250 ? -4.974 10.163 -2.329 1.00 84.25 250 ALA A C 1
ATOM 1857 O O . ALA A 1 250 ? -5.559 9.887 -1.276 1.00 84.25 250 ALA A O 1
ATOM 1858 N N . LEU A 1 251 ? -5.235 9.572 -3.490 1.00 88.12 251 LEU A N 1
ATOM 1859 C CA . LEU A 1 251 ? -6.087 8.404 -3.626 1.00 88.12 251 LEU A CA 1
ATOM 1860 C C . LEU A 1 251 ? -5.216 7.161 -3.439 1.00 88.12 251 LEU A C 1
ATOM 1862 O O . LEU A 1 251 ? -4.253 6.991 -4.176 1.00 88.12 251 LEU A O 1
ATOM 1866 N N . TYR A 1 252 ? -5.525 6.345 -2.439 1.00 88.56 252 TYR A N 1
ATOM 1867 C CA . TYR A 1 252 ? -4.831 5.097 -2.153 1.00 88.56 252 TYR A CA 1
ATOM 1868 C C . TYR A 1 252 ? -5.699 3.951 -2.636 1.00 88.56 252 TYR A C 1
ATOM 1870 O O . TYR A 1 252 ? -6.827 3.779 -2.173 1.00 88.56 252 TYR A O 1
ATOM 1878 N N . GLU A 1 253 ? -5.155 3.188 -3.566 1.00 87.81 253 GLU A N 1
ATOM 1879 C CA . GLU A 1 253 ? -5.724 1.931 -4.020 1.00 87.81 253 GLU A CA 1
ATOM 1880 C C . GLU A 1 253 ? -5.060 0.788 -3.257 1.00 87.81 253 GLU A C 1
ATOM 1882 O O . GLU A 1 253 ? -4.070 0.977 -2.545 1.00 87.81 253 GLU A O 1
ATOM 1887 N N . PHE A 1 254 ? -5.626 -0.410 -3.375 1.00 89.69 254 PHE A N 1
ATOM 1888 C CA . PHE A 1 254 ? -5.052 -1.629 -2.798 1.00 89.69 254 PHE A CA 1
ATOM 1889 C C . PHE A 1 254 ? -4.909 -1.577 -1.277 1.00 89.69 254 PHE A C 1
ATOM 1891 O O . PHE A 1 254 ? -4.140 -2.344 -0.700 1.00 89.69 254 PHE A O 1
ATOM 1898 N N . THR A 1 255 ? -5.663 -0.704 -0.611 1.00 90.31 255 THR A N 1
ATOM 1899 C CA . THR A 1 255 ? -5.525 -0.436 0.816 1.00 90.31 255 THR A CA 1
ATOM 1900 C C . THR A 1 255 ? -6.789 -0.782 1.593 1.00 90.31 255 THR A C 1
ATOM 1902 O O . THR A 1 255 ? -7.900 -0.796 1.061 1.00 90.31 255 THR A O 1
ATOM 1905 N N . SER A 1 256 ? -6.615 -1.042 2.881 1.00 91.81 256 SER A N 1
ATOM 1906 C CA . SER A 1 256 ? -7.697 -1.037 3.853 1.00 91.81 256 SER A CA 1
ATOM 1907 C C . SER A 1 256 ? -7.469 0.057 4.889 1.00 91.81 256 SER A C 1
ATOM 1909 O O . SER A 1 256 ? -6.343 0.438 5.194 1.00 91.81 256 SER A O 1
ATOM 1911 N N . ALA A 1 257 ? -8.539 0.594 5.453 1.00 91.00 257 ALA A N 1
ATOM 1912 C CA . ALA A 1 257 ? -8.478 1.614 6.487 1.00 91.00 257 ALA A CA 1
ATOM 1913 C C . ALA A 1 257 ? -9.326 1.186 7.681 1.00 91.00 257 ALA A C 1
ATOM 1915 O O . ALA A 1 257 ? -10.504 0.861 7.539 1.00 91.00 257 ALA A O 1
ATOM 1916 N N . LEU A 1 258 ? -8.730 1.214 8.872 1.00 92.56 258 LEU A N 1
ATOM 1917 C CA . LEU A 1 258 ? -9.423 0.893 10.116 1.00 92.56 258 LEU A CA 1
ATOM 1918 C C . LEU A 1 258 ? -9.705 2.177 10.892 1.00 92.56 258 LEU A C 1
ATOM 1920 O O . LEU A 1 258 ? -8.784 2.891 11.297 1.00 92.56 258 LEU A O 1
ATOM 1924 N N . ALA A 1 259 ? -10.977 2.448 11.159 1.00 92.25 259 ALA A N 1
ATOM 1925 C CA . ALA A 1 259 ? -11.400 3.498 12.073 1.00 92.25 259 ALA A CA 1
ATOM 1926 C C . ALA A 1 259 ? -11.885 2.882 13.385 1.00 92.25 259 ALA A C 1
ATOM 1928 O O . ALA A 1 259 ? -12.726 1.984 13.393 1.00 92.25 259 ALA A O 1
ATOM 1929 N N . VAL A 1 260 ? -11.373 3.388 14.508 1.00 92.94 260 VAL A N 1
ATOM 1930 C CA . VAL A 1 260 ? -11.762 2.920 15.843 1.00 92.94 260 VAL A CA 1
ATOM 1931 C C . VAL A 1 260 ? -12.563 4.012 16.537 1.00 92.94 260 VAL A C 1
ATOM 1933 O O . VAL A 1 260 ? -12.062 5.114 16.775 1.00 92.94 260 VAL A O 1
ATOM 1936 N N . LEU A 1 261 ? -13.813 3.697 16.875 1.00 93.25 261 LEU A N 1
ATOM 1937 C CA . LEU A 1 261 ? -14.757 4.633 17.477 1.00 93.25 261 LEU A CA 1
ATOM 1938 C C . LEU A 1 261 ? -14.640 4.588 18.999 1.00 93.25 261 LEU A C 1
ATOM 1940 O O . LEU A 1 261 ? -14.710 3.518 19.611 1.00 93.25 261 LEU A O 1
ATOM 1944 N N . ARG A 1 262 ? -14.468 5.756 19.622 1.00 91.31 262 ARG A N 1
ATOM 1945 C CA . ARG A 1 262 ? -14.316 5.892 21.079 1.00 91.31 262 ARG A CA 1
ATOM 1946 C C . ARG A 1 262 ? -15.219 7.000 21.623 1.00 91.31 262 ARG A C 1
ATOM 1948 O O . ARG A 1 262 ? -15.490 7.964 20.905 1.00 91.31 262 ARG A O 1
ATOM 1955 N N . PRO A 1 263 ? -15.655 6.919 22.892 1.00 89.50 263 PRO A N 1
ATOM 1956 C CA . PRO A 1 263 ? -16.313 8.042 23.545 1.00 89.50 263 PRO A CA 1
ATOM 1957 C C . PRO A 1 263 ? -15.386 9.259 23.563 1.00 89.50 263 PRO A C 1
ATOM 1959 O O . PRO A 1 263 ? -14.189 9.133 23.836 1.00 89.50 263 PRO A O 1
ATOM 1962 N N . LEU A 1 264 ? -15.938 10.441 23.306 1.00 84.12 264 LEU A N 1
ATOM 1963 C CA . LEU A 1 264 ? -15.239 11.693 23.553 1.00 84.12 264 LEU A CA 1
ATOM 1964 C C . LEU A 1 264 ? -15.140 11.895 25.071 1.00 84.12 264 LEU A C 1
ATOM 1966 O O . LEU A 1 264 ? -16.154 11.897 25.768 1.00 84.12 264 LEU A O 1
ATOM 1970 N N . VAL A 1 265 ? -13.927 12.079 25.588 1.00 73.19 265 VAL A N 1
ATOM 1971 C CA . VAL A 1 265 ? -13.740 12.537 26.971 1.00 73.19 265 VAL A CA 1
ATOM 1972 C C . VAL A 1 265 ? -13.706 14.052 26.931 1.00 73.19 265 VAL A C 1
ATOM 1974 O O . VAL A 1 265 ? -12.841 14.631 26.275 1.00 73.19 265 VAL A O 1
ATOM 1977 N N . ALA A 1 266 ? -14.659 14.694 27.605 1.00 60.84 266 ALA A N 1
ATOM 1978 C CA . ALA A 1 266 ? -14.614 16.133 27.797 1.00 60.84 266 ALA A CA 1
ATOM 1979 C C . ALA A 1 266 ? -13.335 16.481 28.571 1.00 60.84 266 ALA A C 1
ATOM 1981 O O . ALA A 1 266 ? -13.113 15.983 29.675 1.00 60.84 266 ALA A O 1
ATOM 1982 N N . VAL A 1 267 ? -12.479 17.314 27.982 1.00 55.38 267 VAL A N 1
ATOM 1983 C CA . VAL A 1 267 ? -11.337 17.888 28.694 1.00 55.38 267 VAL A CA 1
ATOM 1984 C C . VAL A 1 267 ? -11.901 18.946 29.634 1.00 55.38 267 VAL A C 1
ATOM 1986 O O . VAL A 1 267 ? -12.231 20.049 29.203 1.00 55.38 267 VAL A O 1
ATOM 1989 N N . THR A 1 268 ? -12.063 18.611 30.912 1.00 44.81 268 THR A N 1
ATOM 1990 C CA . THR A 1 268 ? -12.390 19.609 31.932 1.00 44.81 268 THR A CA 1
ATOM 1991 C C . THR A 1 268 ? -11.174 20.518 32.087 1.00 44.81 268 THR A C 1
ATOM 1993 O O . THR A 1 268 ? -10.183 20.135 32.703 1.00 44.81 268 THR A O 1
ATOM 1996 N N . GLN A 1 269 ? -11.217 21.708 31.487 1.00 40.56 269 GLN A N 1
ATOM 1997 C CA . GLN A 1 269 ? -10.245 22.755 31.780 1.00 40.56 269 GLN A CA 1
ATOM 1998 C C . GLN A 1 269 ? -10.452 23.178 33.236 1.00 40.56 269 GLN A C 1
ATOM 2000 O O . GLN A 1 269 ? -11.461 23.794 33.575 1.00 40.56 269 GLN A O 1
ATOM 2005 N N . SER A 1 270 ? -9.522 22.815 34.115 1.00 42.44 270 SER A N 1
ATOM 2006 C CA . SER A 1 270 ? -9.441 23.389 35.453 1.00 42.44 270 SER A CA 1
ATOM 2007 C C . SER A 1 270 ? -9.100 24.871 35.304 1.00 42.44 270 SER A C 1
ATOM 2009 O O . SER A 1 270 ? -7.951 25.218 35.032 1.00 42.44 270 SER A O 1
ATOM 2011 N N . GLN A 1 271 ? -10.106 25.739 35.433 1.00 42.41 271 GLN A N 1
ATOM 2012 C CA . GLN A 1 271 ? -9.897 27.169 35.622 1.00 42.41 271 GLN A CA 1
ATOM 2013 C C . GLN A 1 271 ? -9.091 27.366 36.906 1.00 42.41 271 GLN A C 1
ATOM 2015 O O . GLN A 1 271 ? -9.580 27.151 38.013 1.00 42.41 271 GLN A O 1
ATOM 2020 N N . GLN A 1 272 ? -7.836 27.753 36.724 1.00 43.06 272 GLN A N 1
ATOM 2021 C CA . GLN A 1 272 ? -6.983 28.311 37.753 1.00 43.06 272 GLN A CA 1
ATOM 2022 C C . GLN A 1 272 ? -7.516 29.721 38.039 1.00 43.06 272 GLN A C 1
ATOM 2024 O O . GLN A 1 272 ? -7.205 30.675 37.332 1.00 43.06 272 GLN A O 1
ATOM 2029 N N . ALA A 1 273 ? -8.430 29.819 39.003 1.00 40.38 273 ALA A N 1
ATOM 2030 C CA . ALA A 1 273 ? -8.806 31.086 39.608 1.00 40.38 273 ALA A CA 1
ATOM 2031 C C . ALA A 1 273 ? -7.754 31.402 40.678 1.00 40.38 273 ALA A C 1
ATOM 2033 O O . ALA A 1 273 ? -7.879 30.959 41.818 1.00 40.38 273 ALA A O 1
ATOM 2034 N N . ASP A 1 274 ? -6.695 32.107 40.275 1.00 41.31 274 ASP A N 1
ATOM 2035 C CA . ASP A 1 274 ? -5.884 32.881 41.215 1.00 41.31 274 ASP A CA 1
ATOM 2036 C C . ASP A 1 274 ? -6.780 33.997 41.770 1.00 41.31 274 ASP A C 1
ATOM 2038 O O . ASP A 1 274 ? -7.309 34.822 41.016 1.00 41.31 274 ASP A O 1
ATOM 2042 N N . GLY A 1 275 ? -6.995 33.955 43.082 1.00 44.38 275 GLY A N 1
ATOM 2043 C CA . GLY A 1 275 ? -7.510 35.055 43.892 1.00 44.38 275 GLY A CA 1
ATOM 2044 C C . GLY A 1 275 ? -6.390 35.658 44.722 1.00 44.38 275 GLY A C 1
ATOM 2045 O O . GLY A 1 275 ? -5.422 34.920 45.017 1.00 44.38 275 GLY A O 1
#

Radius of gyration: 25.31 Å; Cα contacts (8 Å, |Δi|>4): 469; chains: 1; bounding box: 72×58×86 Å

Sequence (275 aa):
MHAMTSCTLACLLQGYRTVSDKVWTIGQTSREGDLIATVIDPDPASASSSIDDDDERDTGNIRSSSSSSGSGSSSGQGKEVAPLLAVYELLLSAGFDPEAAHAAYMIDELSSKLAVAIAPDSWRPASELSADDFQVAAISEVWQRTGYIRVDCQARPGYRLRLVLRDEQGIAEDLDSRMLGLKRTELAGVLSGKPRPRPLAALLFTDIGRGSMLYDSPSYESSVVSSYLPVPLAGVFGSAQVSTANGKAALYEFTSALAVLRPLVAVTQSQQADG

Secondary structure (DSSP, 8-state):
---PEEEEEEEEE---EES-S--EEE--B-SSS-EE--EEES------------------------------------EEE-HHHHHHHHHHHTT--TTSTTHHHHHHHHHHHEEEEEE--SSS-GGG--GGGPEEEEEEEEETTTTEEEESS---TT-EEEEEE--HHHHHHHHHHHHHHHHHHHHHHHHTT-PPPPP-EEEEEEETTSSHHHHSSTTHHHHHHHHH--S-EEEEEES-EEE-TTSS-EEEPS-EEEEEEEEPPP---------